Protein AF-W2SJL7-F1 (afdb_monomer)

InterPro domains:
  IPR032193 CCR4-NOT transcription complex subunit 1, TTP binding domain [PF16417] (49-205)
  IPR038535 CCR4-NOT subunit 1, TTP binding domain superfamily [G3DSA:1.25.40.840] (45-212)
  IPR040398 CCR4-NOT transcription complex subunit 1 [PTHR13162] (48-231)

Structure (mmCIF, N/CA/C/O backbone):
data_AF-W2SJL7-F1
#
_entry.id   AF-W2SJL7-F1
#
loop_
_atom_site.group_PDB
_atom_site.id
_atom_site.type_symbol
_atom_site.label_atom_id
_atom_site.label_alt_id
_atom_site.label_comp_id
_atom_site.label_asym_id
_atom_site.label_entity_id
_atom_site.label_seq_id
_atom_site.pdbx_PDB_ins_code
_atom_site.Cartn_x
_atom_site.Cartn_y
_atom_site.Cartn_z
_atom_site.occupancy
_atom_site.B_iso_or_equiv
_atom_site.auth_seq_id
_atom_site.auth_comp_id
_atom_site.auth_asym_id
_atom_site.auth_atom_id
_atom_site.pdbx_PDB_model_num
ATOM 1 N N . MET A 1 1 ? -66.173 42.129 17.044 1.00 40.41 1 MET A N 1
ATOM 2 C CA . MET A 1 1 ? -65.670 40.739 17.131 1.00 40.41 1 MET A CA 1
ATOM 3 C C . MET A 1 1 ? -65.323 40.330 15.704 1.00 40.41 1 MET A C 1
ATOM 5 O O . MET A 1 1 ? -66.241 40.355 14.906 1.00 40.41 1 MET A O 1
ATOM 9 N N . GLY A 1 2 ? -64.110 40.070 15.224 1.00 40.59 2 GLY A N 1
ATOM 10 C CA . GLY A 1 2 ? -62.743 39.921 15.732 1.00 40.59 2 GLY A CA 1
ATOM 11 C C . GLY A 1 2 ? -61.822 39.764 14.491 1.00 40.59 2 GLY A C 1
ATOM 12 O O . GLY A 1 2 ? -62.332 39.601 13.386 1.00 40.59 2 GLY A O 1
ATOM 13 N N . GLY A 1 3 ? -60.501 39.900 14.652 1.00 41.91 3 GLY A N 1
ATOM 14 C CA . GLY A 1 3 ? -59.495 39.924 13.568 1.00 41.91 3 GLY A CA 1
ATOM 15 C C . GLY A 1 3 ? -59.179 38.585 12.836 1.00 41.91 3 GLY A C 1
ATOM 16 O O . GLY A 1 3 ? -59.898 37.612 13.041 1.00 41.91 3 GLY A O 1
ATOM 17 N N . PRO A 1 4 ? -58.112 38.561 11.988 1.00 65.94 4 PRO A N 1
ATOM 18 C CA . PRO A 1 4 ? -57.860 37.685 10.802 1.00 65.94 4 PRO A CA 1
ATOM 19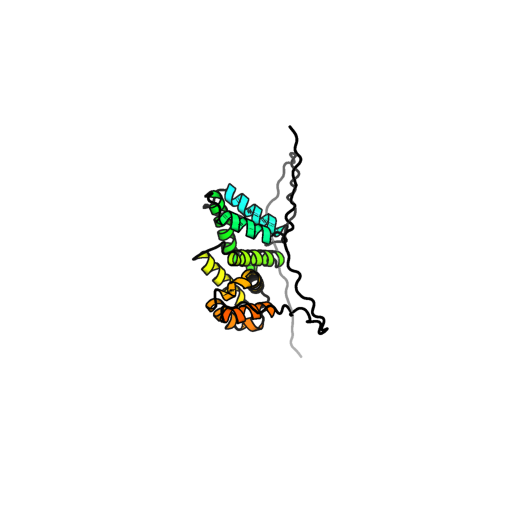 C C . PRO A 1 4 ? -57.009 36.417 11.123 1.00 65.94 4 PRO A C 1
ATOM 21 O O . PRO A 1 4 ? -56.649 36.312 12.299 1.00 65.94 4 PRO A O 1
ATOM 24 N N . PRO A 1 5 ? -56.660 35.445 10.206 1.00 53.91 5 PRO A N 1
ATOM 25 C CA . PRO A 1 5 ? -55.475 35.519 9.277 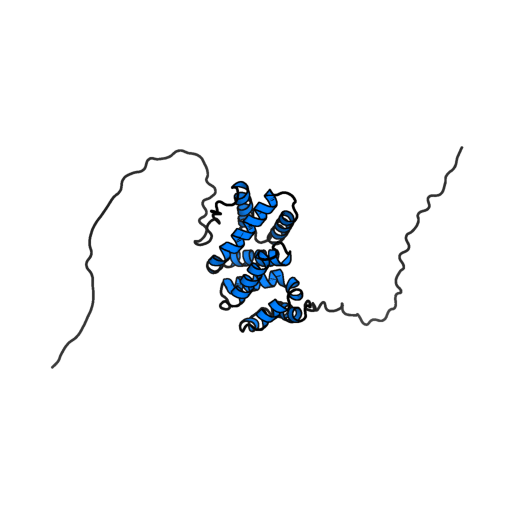1.00 53.91 5 PRO A CA 1
ATOM 26 C C . PRO A 1 5 ? -55.362 34.497 8.066 1.00 53.91 5 PRO A C 1
ATOM 28 O O . PRO A 1 5 ? -56.192 33.610 7.909 1.00 53.91 5 PRO A O 1
ATOM 31 N N . GLY A 1 6 ? -54.252 34.570 7.279 1.00 41.88 6 GLY A N 1
ATOM 32 C CA . GLY A 1 6 ? -53.586 33.479 6.481 1.00 41.88 6 GLY A CA 1
ATOM 33 C C . GLY A 1 6 ? -53.980 33.309 4.984 1.00 41.88 6 GLY A C 1
ATOM 34 O O . GLY A 1 6 ? -55.125 33.568 4.662 1.00 41.88 6 GLY A O 1
ATOM 35 N N . GLN A 1 7 ? -53.184 32.860 3.981 1.00 42.31 7 GLN A N 1
ATOM 36 C CA . GLN A 1 7 ? -51.825 32.282 3.859 1.00 42.31 7 GLN A CA 1
ATOM 37 C C . GLN A 1 7 ? -51.417 32.042 2.348 1.00 42.31 7 GLN A C 1
ATOM 39 O O . GLN A 1 7 ? -52.268 31.673 1.555 1.00 42.31 7 GLN A O 1
ATOM 44 N N . GLN A 1 8 ? -50.112 32.196 2.010 1.00 38.94 8 GLN A N 1
ATOM 45 C CA . GLN A 1 8 ? -49.205 31.540 0.996 1.00 38.94 8 GLN A CA 1
ATOM 46 C C . GLN A 1 8 ? -49.280 31.582 -0.576 1.00 38.94 8 GLN A C 1
ATOM 48 O O . GLN A 1 8 ? -50.252 31.182 -1.196 1.00 38.94 8 GLN A O 1
ATOM 53 N N . ARG A 1 9 ? -48.078 31.890 -1.142 1.00 36.59 9 ARG A N 1
ATOM 54 C CA . ARG A 1 9 ? -47.252 31.395 -2.304 1.00 36.59 9 ARG A CA 1
ATOM 55 C C . ARG A 1 9 ? -47.821 31.082 -3.714 1.00 36.59 9 ARG A C 1
ATOM 57 O O . ARG A 1 9 ? -48.658 30.209 -3.876 1.00 36.59 9 ARG A O 1
ATOM 64 N N . GLY A 1 10 ? -47.099 31.577 -4.739 1.00 32.88 10 GLY A N 1
ATOM 65 C CA . GLY A 1 10 ? -46.950 30.988 -6.092 1.00 32.88 10 GLY A CA 1
ATOM 66 C C . GLY A 1 10 ? -46.184 31.909 -7.081 1.00 32.88 10 GLY A C 1
ATOM 67 O O . GLY A 1 10 ? -46.367 33.119 -6.975 1.00 32.88 10 GLY A O 1
ATOM 68 N N . PRO A 1 11 ? -45.307 31.407 -7.986 1.00 38.25 11 PRO A N 1
ATOM 69 C CA . PRO A 1 11 ? -44.388 32.222 -8.806 1.00 38.25 11 PRO A CA 1
ATOM 70 C C . PRO A 1 11 ? -44.919 32.519 -10.229 1.00 38.25 11 PRO A C 1
ATOM 72 O O . PRO A 1 11 ? -45.825 31.823 -10.686 1.00 38.25 11 PRO A O 1
ATOM 75 N N . PRO A 1 12 ? -44.298 33.449 -10.986 1.00 34.31 12 PRO A N 1
ATOM 76 C CA . PRO A 1 12 ? -44.414 33.495 -12.443 1.00 34.31 12 PRO A CA 1
ATOM 77 C C . PRO A 1 12 ? -43.095 33.120 -13.165 1.00 34.31 12 PRO A C 1
ATOM 79 O O . PRO A 1 12 ? -42.024 33.637 -12.860 1.00 34.31 12 PRO A O 1
ATOM 82 N N . THR A 1 13 ? -43.193 32.229 -14.157 1.00 37.47 13 THR A N 1
ATOM 83 C CA . THR A 1 13 ? -42.351 32.147 -15.385 1.00 37.47 13 THR A CA 1
ATOM 84 C C . THR A 1 13 ? -42.534 33.420 -16.248 1.00 37.47 13 THR A C 1
ATOM 86 O O . THR A 1 13 ? -43.532 34.095 -15.977 1.00 37.47 13 THR A O 1
ATOM 89 N N . PRO A 1 14 ? -41.742 33.775 -17.309 1.00 43.06 14 PRO A N 1
ATOM 90 C CA . PRO A 1 14 ? -41.121 32.886 -18.327 1.00 43.06 14 PRO A CA 1
ATOM 91 C C . PRO A 1 14 ? -39.819 33.393 -19.044 1.00 43.06 14 PRO A C 1
ATOM 93 O O . PRO A 1 14 ? -39.345 34.496 -18.794 1.00 43.06 14 PRO A O 1
ATOM 96 N N . SER A 1 15 ? -39.323 32.599 -20.018 1.00 30.66 15 SER A N 1
ATOM 97 C CA . SER A 1 15 ? -38.889 33.013 -21.388 1.00 30.66 15 SER A CA 1
ATOM 98 C C . SER A 1 15 ? -37.443 32.719 -21.850 1.00 30.66 15 SER A C 1
ATOM 100 O O . SER A 1 15 ? -36.498 33.271 -21.304 1.00 30.66 15 SER A O 1
ATOM 102 N N . GLN A 1 16 ? -37.377 32.005 -22.997 1.00 36.16 16 GLN A N 1
ATOM 103 C CA . GLN A 1 16 ? -36.454 32.146 -24.157 1.00 36.16 16 GLN A CA 1
ATOM 104 C C . GLN A 1 16 ? -34.979 31.693 -24.004 1.00 36.16 16 GLN A C 1
ATOM 106 O O . GLN A 1 16 ? -34.365 31.953 -22.985 1.00 36.16 16 GLN A O 1
ATOM 111 N N . GLN A 1 17 ? -34.279 31.077 -24.973 1.00 31.92 17 GLN A N 1
ATOM 112 C CA . GLN A 1 17 ? -34.524 30.540 -26.331 1.00 31.92 17 GLN A CA 1
ATOM 113 C C . GLN A 1 17 ? -33.187 29.913 -26.833 1.00 31.92 17 GLN A C 1
ATOM 115 O O . GLN A 1 17 ? -32.145 30.227 -26.260 1.00 31.92 17 GLN A O 1
ATOM 120 N N . MET A 1 18 ? -33.237 29.164 -27.953 1.00 28.73 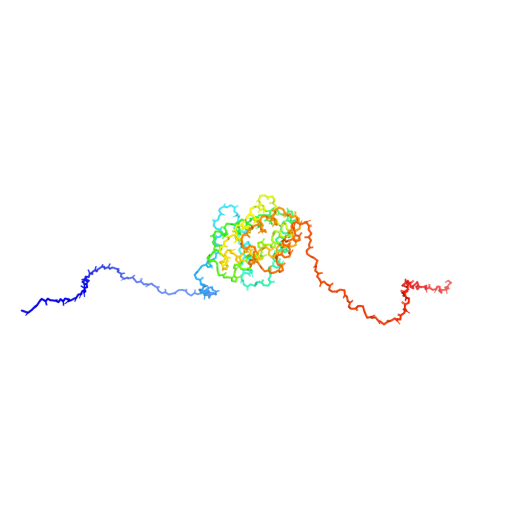18 MET A N 1
ATOM 121 C CA . MET A 1 18 ? -32.162 28.796 -28.921 1.00 28.73 18 MET A CA 1
ATOM 122 C C . MET A 1 18 ? -31.615 27.361 -28.781 1.00 28.73 18 MET A C 1
ATOM 124 O O . MET A 1 18 ? -31.264 26.951 -27.686 1.00 28.73 18 MET A O 1
ATOM 128 N N . ASP A 1 19 ? -31.436 26.536 -29.817 1.00 28.66 19 ASP A N 1
ATOM 129 C CA . ASP A 1 19 ? -31.790 26.524 -31.250 1.00 28.66 19 ASP A CA 1
ATOM 130 C C . ASP A 1 19 ? -31.443 25.096 -31.766 1.00 28.66 19 ASP A C 1
ATOM 132 O O . ASP A 1 19 ? -30.652 24.398 -31.126 1.00 28.66 19 ASP A O 1
ATOM 136 N N . PHE A 1 20 ? -32.030 24.617 -32.866 1.00 33.03 20 PHE A N 1
ATOM 137 C CA . PHE A 1 20 ? -31.928 23.221 -33.334 1.00 33.03 20 PHE A CA 1
ATOM 138 C C . PHE A 1 20 ? -31.682 23.198 -34.845 1.00 33.03 20 PHE A C 1
ATOM 140 O O . PHE A 1 20 ? -32.565 23.637 -35.575 1.00 33.03 20 PHE A O 1
ATOM 147 N N . GLN A 1 21 ? -30.563 22.632 -35.334 1.00 31.28 21 GLN A N 1
ATOM 148 C CA . GLN A 1 21 ? -30.429 22.162 -36.732 1.00 31.28 21 GLN A CA 1
ATOM 149 C C . GLN A 1 21 ? -29.158 21.287 -36.978 1.00 31.28 21 GLN A C 1
ATOM 151 O O . GLN A 1 21 ? -28.298 21.242 -36.104 1.00 31.28 21 GLN A O 1
ATOM 156 N N . PRO A 1 22 ? -29.028 20.525 -38.097 1.00 32.62 22 PRO A N 1
ATOM 157 C CA . PRO A 1 22 ? -29.345 19.088 -38.197 1.00 32.62 22 PRO A CA 1
ATOM 158 C C . PRO A 1 22 ? -28.151 18.158 -38.572 1.00 32.62 22 PRO A C 1
ATOM 160 O O . PRO A 1 22 ? -27.114 18.603 -39.054 1.00 32.62 22 PRO A O 1
ATOM 163 N N . GLN A 1 23 ? -28.326 16.838 -38.383 1.00 34.41 23 GLN A N 1
ATOM 164 C CA . GLN A 1 23 ? -27.359 15.753 -38.678 1.00 34.41 23 GLN A CA 1
ATOM 165 C C . GLN A 1 23 ? -27.164 15.426 -40.181 1.00 34.41 23 GLN A C 1
ATOM 167 O O . GLN A 1 23 ? -28.117 15.545 -40.952 1.00 34.41 23 GLN A O 1
ATOM 172 N N . PRO A 1 24 ? -26.016 14.822 -40.565 1.00 31.73 24 PRO A N 1
ATOM 173 C CA . PRO A 1 24 ? -25.904 13.863 -41.678 1.00 31.73 24 PRO A CA 1
ATOM 174 C C . PRO A 1 24 ? -25.757 12.383 -41.199 1.00 31.73 24 PRO A C 1
ATOM 176 O O . PRO A 1 24 ? -25.219 12.168 -40.111 1.00 31.73 24 PRO A O 1
ATOM 179 N N . PRO A 1 25 ? -26.197 11.352 -41.971 1.00 32.72 25 PRO A N 1
ATOM 180 C CA . PRO A 1 25 ? -26.122 9.930 -41.586 1.00 32.72 25 PRO A CA 1
ATOM 181 C C . PRO A 1 25 ? -24.989 9.170 -42.350 1.00 32.72 25 PRO A C 1
ATOM 183 O O . PRO A 1 25 ? -24.132 9.816 -42.948 1.00 32.72 25 PRO A O 1
ATOM 186 N N . PRO A 1 26 ? -24.914 7.820 -42.313 1.00 44.88 26 PRO A N 1
ATOM 187 C CA . PRO A 1 26 ? -23.905 7.025 -41.607 1.00 44.88 26 PRO A CA 1
ATOM 188 C C . PRO A 1 26 ? -22.815 6.430 -42.528 1.00 44.88 26 PRO A C 1
ATOM 190 O O . PRO A 1 26 ? -23.080 6.101 -43.683 1.00 44.88 26 PRO A O 1
ATOM 193 N N . THR A 1 27 ? -21.620 6.156 -41.994 1.00 30.52 27 THR A N 1
ATOM 194 C CA . THR A 1 27 ? -20.651 5.275 -42.671 1.00 30.52 27 THR A CA 1
ATOM 195 C C . THR A 1 27 ? -20.249 4.138 -41.746 1.00 30.52 27 THR A C 1
ATOM 197 O O . THR A 1 27 ? -19.807 4.347 -40.619 1.00 30.52 27 THR A O 1
ATOM 200 N N . SER A 1 28 ? -20.487 2.931 -42.247 1.00 39.25 28 SER A N 1
ATOM 201 C CA . SER A 1 28 ? -20.317 1.643 -41.596 1.00 39.25 28 SER A CA 1
ATOM 202 C C . SER A 1 28 ? -18.899 1.356 -41.105 1.00 39.25 28 SER A C 1
ATOM 204 O O . SER A 1 28 ? -17.914 1.829 -41.668 1.00 39.25 28 SER A O 1
ATOM 206 N N . SER A 1 29 ? -18.864 0.415 -40.156 1.00 38.09 29 SER A N 1
ATOM 207 C CA . SER A 1 29 ? -17.729 -0.425 -39.763 1.00 38.09 29 SER A CA 1
ATOM 208 C C . SER A 1 29 ? -16.814 0.181 -38.703 1.00 38.09 29 SER A C 1
ATOM 210 O O . SER A 1 29 ? -15.766 0.717 -39.023 1.00 38.09 29 SER A O 1
ATOM 212 N N . GLN A 1 30 ? -17.159 0.006 -37.429 1.00 35.66 30 GLN A N 1
ATOM 213 C CA . GLN A 1 30 ? -16.556 -1.029 -36.582 1.00 35.66 30 GLN A CA 1
ATOM 214 C C . GLN A 1 30 ? -17.496 -1.290 -35.399 1.00 35.66 30 GLN A C 1
ATOM 216 O O . GLN A 1 30 ? -18.080 -0.373 -34.831 1.00 35.66 30 GLN A O 1
ATOM 221 N N . VAL A 1 31 ? -17.696 -2.562 -35.067 1.00 33.69 31 VAL A N 1
ATOM 222 C CA . VAL A 1 31 ? -18.386 -2.975 -33.844 1.00 33.69 31 VAL A CA 1
ATOM 223 C C . VAL A 1 31 ? -17.517 -2.572 -32.653 1.00 33.69 31 VAL A C 1
ATOM 225 O O . VAL A 1 31 ? -16.563 -3.258 -32.301 1.00 33.69 31 VAL A O 1
ATOM 228 N N . ASP A 1 32 ? -17.815 -1.413 -32.074 1.00 30.98 32 ASP A N 1
ATOM 229 C CA . ASP A 1 32 ? -17.135 -0.895 -30.892 1.00 30.98 32 ASP A CA 1
ATOM 230 C C . ASP A 1 32 ? -17.608 -1.681 -29.659 1.00 30.98 32 ASP A C 1
ATOM 232 O O . ASP A 1 32 ? -18.624 -1.378 -29.027 1.00 30.98 32 ASP A O 1
ATOM 236 N N . LEU A 1 33 ? -16.884 -2.753 -29.328 1.00 37.53 33 LEU A N 1
ATOM 237 C CA . LEU A 1 33 ? -17.082 -3.545 -28.111 1.00 37.53 33 LEU A CA 1
ATOM 238 C C . LEU A 1 33 ? -16.502 -2.806 -26.885 1.00 37.53 33 LEU A C 1
ATOM 240 O O . LEU A 1 33 ? -15.733 -3.372 -26.114 1.00 37.53 33 LEU A O 1
ATOM 244 N N . ARG A 1 34 ? -16.824 -1.517 -26.721 1.00 35.44 34 ARG A N 1
ATOM 245 C CA . ARG A 1 34 ? -16.434 -0.697 -25.554 1.00 35.44 34 ARG A CA 1
ATOM 246 C C . ARG A 1 34 ? -17.599 0.067 -24.926 1.00 35.44 34 ARG A C 1
ATOM 248 O O . ARG A 1 34 ? -17.390 0.960 -24.114 1.00 35.44 34 ARG A O 1
ATOM 255 N N . SER A 1 35 ? -18.835 -0.296 -25.258 1.00 34.16 35 SER A N 1
ATOM 256 C CA . SER A 1 35 ? -20.026 0.338 -24.686 1.00 34.16 35 SER A CA 1
ATOM 257 C C . SER A 1 35 ? -20.583 -0.469 -23.513 1.00 34.16 35 SER A C 1
ATOM 259 O O . SER A 1 35 ? -21.623 -1.111 -23.622 1.00 34.16 35 SER A O 1
ATOM 261 N N . ALA A 1 36 ? -19.893 -0.415 -22.376 1.00 32.47 36 ALA A N 1
ATOM 262 C CA . ALA A 1 36 ? -20.519 -0.625 -21.075 1.00 32.47 36 ALA A CA 1
ATOM 263 C C . ALA A 1 36 ? -20.216 0.612 -20.209 1.00 32.47 36 ALA A C 1
ATOM 265 O O . ALA A 1 36 ? -19.048 0.848 -19.896 1.00 32.47 36 ALA A O 1
ATOM 266 N N . PRO A 1 37 ? -21.218 1.436 -19.851 1.00 31.31 37 PRO A N 1
ATOM 267 C CA . PRO A 1 37 ? -21.007 2.552 -18.941 1.00 31.31 37 PRO A CA 1
ATOM 268 C C . PRO A 1 37 ? -20.786 1.992 -17.531 1.00 31.31 37 PRO A C 1
ATOM 270 O O . PRO A 1 37 ? -21.704 1.452 -16.915 1.00 31.31 37 PRO A O 1
ATOM 273 N N . MET A 1 38 ? -19.552 2.086 -17.038 1.00 38.31 38 MET A N 1
ATOM 274 C CA . MET A 1 38 ? -19.219 1.783 -15.645 1.00 38.31 38 MET A CA 1
ATOM 275 C C . MET A 1 38 ? -19.658 2.945 -14.736 1.00 38.31 38 MET A C 1
ATOM 277 O O . MET A 1 38 ? -19.707 4.090 -15.198 1.00 38.31 38 MET A O 1
ATOM 281 N N . PRO A 1 39 ? -20.009 2.685 -13.462 1.00 35.53 39 PRO A N 1
ATOM 282 C CA . PRO A 1 39 ? -20.567 3.699 -12.580 1.00 35.53 39 PRO A CA 1
ATOM 283 C C . PRO A 1 39 ? -19.569 4.828 -12.303 1.00 35.53 39 PRO A C 1
ATOM 285 O O . PRO A 1 39 ? -18.362 4.624 -12.189 1.00 35.53 39 PRO A O 1
ATOM 288 N N . LEU A 1 40 ? -20.136 6.024 -12.195 1.00 38.47 40 LEU A N 1
ATOM 289 C CA . LEU A 1 40 ? -19.514 7.325 -11.978 1.00 38.47 40 LEU A CA 1
ATOM 290 C C . LEU A 1 40 ? -18.473 7.286 -10.832 1.00 38.47 40 LEU A C 1
ATOM 292 O O . LEU A 1 40 ? -18.851 7.219 -9.667 1.00 38.47 40 LEU A O 1
ATOM 296 N N . GLY A 1 41 ? -17.176 7.301 -11.167 1.00 40.88 41 GLY A N 1
ATOM 297 C CA . GLY A 1 41 ? -16.068 7.380 -10.195 1.00 40.88 41 GLY A CA 1
ATOM 298 C C . GLY A 1 41 ? -14.813 6.573 -10.554 1.00 40.88 41 GLY A C 1
ATOM 299 O O . GLY A 1 41 ? -13.724 6.925 -10.122 1.00 40.88 41 GLY A O 1
ATOM 300 N N . ALA A 1 42 ? -14.932 5.544 -11.399 1.00 45.38 42 ALA A N 1
ATOM 301 C CA . ALA A 1 42 ? -13.806 4.733 -11.882 1.00 45.38 42 ALA A CA 1
ATOM 302 C C . ALA A 1 42 ? -13.536 5.006 -13.371 1.00 45.38 42 ALA A C 1
ATOM 304 O O . ALA A 1 42 ? -13.676 4.127 -14.223 1.00 45.38 42 ALA A O 1
ATOM 305 N N . GLY A 1 43 ? -13.223 6.263 -13.703 1.00 38.91 43 GLY A N 1
ATOM 306 C CA . GLY A 1 43 ? -12.719 6.584 -15.039 1.00 38.91 43 GLY A CA 1
ATOM 307 C C . GLY A 1 43 ? -11.427 5.804 -15.325 1.00 38.91 43 GLY A C 1
ATOM 308 O O . GLY A 1 43 ? -10.750 5.399 -14.376 1.00 38.91 43 GLY A O 1
ATOM 309 N N . PRO A 1 44 ? -11.059 5.576 -16.602 1.00 42.50 44 PRO A N 1
ATOM 310 C CA . PRO A 1 44 ? -9.726 5.075 -16.913 1.00 42.50 44 PRO A CA 1
ATOM 311 C C . PRO A 1 44 ? -8.731 5.989 -16.202 1.00 42.50 44 PRO A C 1
ATOM 313 O O . PRO A 1 44 ? -8.874 7.210 -16.292 1.00 42.50 44 PRO A O 1
ATOM 316 N N . VAL A 1 45 ? -7.781 5.410 -15.464 1.00 45.03 45 VAL A N 1
ATOM 317 C CA . VAL A 1 45 ? -6.653 6.154 -14.901 1.00 45.03 45 VAL A CA 1
ATOM 318 C C . VAL A 1 45 ? -5.951 6.783 -16.099 1.00 45.03 45 VAL A C 1
ATOM 320 O O . VAL A 1 45 ? -5.171 6.141 -16.798 1.00 45.03 45 VAL A O 1
ATOM 323 N N . VAL A 1 46 ? -6.324 8.015 -16.436 1.00 44.91 46 VAL A N 1
ATOM 324 C CA . VAL A 1 46 ? -5.671 8.773 -17.489 1.00 44.91 46 VAL A CA 1
ATOM 325 C C . VAL A 1 46 ? -4.317 9.122 -16.909 1.00 44.91 46 VAL A C 1
ATOM 327 O O . VAL A 1 46 ? -4.197 10.001 -16.060 1.00 44.91 46 VAL A O 1
ATOM 330 N N . ILE A 1 47 ? -3.303 8.351 -17.299 1.00 51.84 47 ILE A N 1
ATOM 331 C CA . ILE A 1 47 ? -1.907 8.605 -16.950 1.00 51.84 47 ILE A CA 1
ATOM 332 C C . ILE A 1 47 ? -1.457 9.848 -17.732 1.00 51.84 47 ILE A C 1
ATOM 334 O O . ILE A 1 47 ? -0.628 9.771 -18.627 1.00 51.84 47 ILE A O 1
ATOM 338 N N . ASP A 1 48 ? -2.047 11.006 -17.456 1.00 47.12 48 ASP A N 1
ATOM 339 C CA . ASP A 1 48 ? -1.669 12.259 -18.100 1.00 47.12 48 ASP A CA 1
ATOM 340 C C . ASP A 1 48 ? -0.552 12.903 -17.276 1.00 47.12 48 ASP A C 1
ATOM 342 O O . ASP A 1 48 ? -0.756 13.810 -16.474 1.00 47.12 48 ASP A O 1
ATOM 346 N N . ASP A 1 49 ? 0.653 12.350 -17.414 1.00 50.50 49 ASP A N 1
ATOM 347 C CA . ASP A 1 49 ? 1.862 12.943 -16.858 1.00 50.50 49 ASP A CA 1
ATOM 348 C C . ASP A 1 49 ? 2.987 12.806 -17.889 1.00 50.50 49 ASP A C 1
ATOM 350 O O . ASP A 1 49 ? 3.421 11.699 -18.226 1.00 50.50 49 ASP A O 1
ATOM 354 N N . MET A 1 50 ? 3.451 13.941 -18.426 1.00 52.38 50 MET A N 1
ATOM 355 C CA . MET A 1 50 ? 4.433 14.069 -19.521 1.00 52.38 50 MET A CA 1
ATOM 356 C C . MET A 1 50 ? 5.841 13.498 -19.219 1.00 52.38 50 MET A C 1
ATOM 358 O O . MET A 1 50 ? 6.813 13.834 -19.894 1.00 52.38 50 MET A O 1
ATOM 362 N N . ASN A 1 51 ? 5.982 12.626 -18.219 1.00 71.25 51 ASN A N 1
ATOM 363 C CA . ASN A 1 51 ? 7.257 12.125 -17.716 1.00 71.25 51 ASN A CA 1
ATOM 364 C C . ASN A 1 51 ? 7.555 10.651 -18.067 1.00 71.25 51 ASN A C 1
ATOM 366 O O . ASN A 1 51 ? 8.703 10.217 -17.952 1.00 71.25 51 ASN A O 1
ATOM 370 N N . PHE A 1 52 ? 6.571 9.869 -18.525 1.00 81.88 52 PHE A N 1
ATOM 371 C CA . PHE A 1 52 ? 6.790 8.484 -18.973 1.00 81.88 52 PHE A CA 1
ATOM 372 C C . PHE A 1 52 ? 6.438 8.310 -20.453 1.00 81.88 52 PHE A C 1
ATOM 374 O O . PHE A 1 52 ? 5.468 8.910 -20.912 1.00 81.88 52 PHE A O 1
ATOM 381 N N . PRO A 1 53 ? 7.195 7.504 -21.222 1.00 87.56 53 PRO A N 1
ATOM 382 C CA . PRO A 1 53 ? 6.867 7.252 -22.619 1.00 87.56 53 PRO A CA 1
ATOM 383 C C . PRO A 1 53 ? 5.559 6.454 -22.729 1.00 87.56 53 PRO A C 1
ATOM 385 O O . PRO A 1 53 ? 5.208 5.690 -21.829 1.00 87.56 53 PRO A O 1
ATOM 388 N N . LYS A 1 54 ? 4.830 6.647 -23.831 1.00 88.00 54 LYS A N 1
ATOM 389 C CA . LYS A 1 54 ? 3.471 6.114 -24.003 1.00 88.00 54 LYS A CA 1
ATOM 390 C C . LYS A 1 54 ? 3.394 4.593 -23.829 1.00 88.00 54 LYS A C 1
ATOM 392 O O . LYS A 1 54 ? 2.505 4.106 -23.149 1.00 88.00 54 L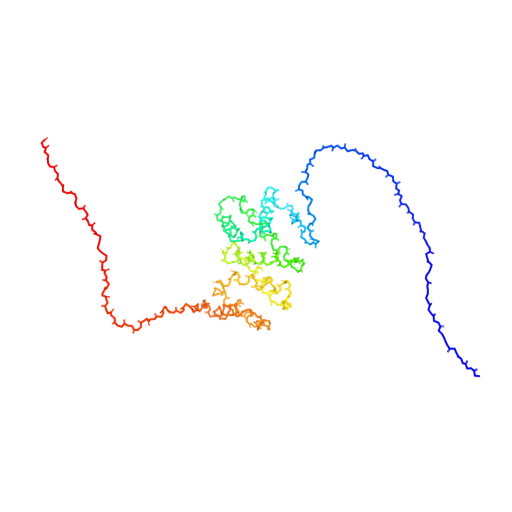YS A O 1
ATOM 397 N N . ASP A 1 55 ? 4.368 3.854 -24.351 1.00 90.00 55 ASP A N 1
ATOM 398 C CA . ASP A 1 55 ? 4.430 2.394 -24.226 1.00 90.00 55 ASP A CA 1
ATOM 399 C C . ASP A 1 55 ? 4.571 1.913 -22.770 1.00 90.00 55 ASP A C 1
ATOM 401 O O . ASP A 1 55 ? 4.117 0.824 -22.427 1.00 90.00 55 ASP A O 1
ATOM 405 N N . VAL A 1 56 ? 5.199 2.715 -21.906 1.00 91.25 56 VAL A N 1
ATOM 406 C CA . VAL A 1 56 ? 5.319 2.442 -20.467 1.00 91.25 56 VAL A CA 1
ATOM 407 C C . VAL A 1 56 ? 3.999 2.717 -19.750 1.00 91.25 56 VAL A C 1
ATOM 409 O O . VAL A 1 56 ? 3.607 1.942 -18.879 1.00 91.25 56 VAL A O 1
ATOM 412 N N . GLN A 1 57 ? 3.315 3.801 -20.121 1.00 88.38 57 GLN A N 1
ATOM 413 C CA . GLN A 1 57 ? 1.998 4.134 -19.579 1.00 88.38 57 GLN A CA 1
ATOM 414 C C . GLN A 1 57 ? 0.961 3.074 -19.971 1.00 88.38 57 GLN A C 1
ATOM 416 O O . GLN A 1 57 ? 0.237 2.578 -19.114 1.00 88.38 57 GLN A O 1
ATOM 421 N N . ASP A 1 58 ? 0.944 2.670 -21.242 1.00 89.19 58 ASP A N 1
ATOM 422 C CA . ASP A 1 58 ? 0.034 1.647 -21.762 1.00 89.19 58 ASP A CA 1
ATOM 423 C C . ASP A 1 58 ? 0.218 0.311 -21.016 1.00 89.19 58 ASP A C 1
ATOM 425 O O . ASP A 1 58 ? -0.758 -0.328 -20.621 1.00 89.19 58 ASP A O 1
ATOM 429 N N . GLU A 1 59 ? 1.463 -0.089 -20.733 1.00 90.69 59 GLU A N 1
ATOM 430 C CA . GLU A 1 59 ? 1.738 -1.297 -19.946 1.00 90.69 59 GLU A CA 1
ATOM 431 C C . GLU A 1 59 ? 1.313 -1.160 -18.474 1.00 90.69 59 GLU A C 1
ATOM 433 O O . GLU A 1 59 ? 0.742 -2.093 -17.906 1.00 90.69 59 GLU A O 1
ATOM 438 N N . ALA A 1 60 ? 1.546 -0.001 -17.850 1.00 89.12 60 ALA A N 1
ATOM 439 C CA . ALA A 1 60 ? 1.091 0.263 -16.485 1.00 89.12 60 ALA A CA 1
ATOM 440 C C . ALA A 1 60 ? -0.445 0.224 -16.380 1.00 89.12 60 ALA A C 1
ATOM 442 O O . ALA A 1 60 ? -0.981 -0.386 -15.452 1.00 89.12 60 ALA A O 1
ATOM 443 N N . ASN A 1 61 ? -1.149 0.807 -17.354 1.00 87.31 61 ASN A N 1
ATOM 444 C CA . ASN A 1 61 ? -2.609 0.758 -17.458 1.00 87.31 61 ASN A CA 1
ATOM 445 C C . ASN A 1 61 ? -3.126 -0.670 -17.592 1.00 87.31 61 ASN A C 1
ATOM 447 O O . ASN A 1 61 ? -4.054 -1.051 -16.881 1.00 87.31 61 ASN A O 1
ATOM 451 N N . MET A 1 62 ? -2.480 -1.486 -18.429 1.00 90.25 62 MET A N 1
ATOM 452 C CA . MET A 1 62 ? -2.840 -2.894 -18.589 1.00 90.25 62 MET A CA 1
ATOM 453 C C . MET A 1 62 ? -2.782 -3.649 -17.254 1.00 90.25 62 MET A C 1
ATOM 455 O O . MET A 1 62 ? -3.650 -4.477 -16.978 1.00 90.25 62 MET A O 1
ATOM 459 N N . TYR A 1 63 ? -1.801 -3.352 -16.393 1.00 88.56 63 TYR A N 1
ATOM 460 C CA . TYR A 1 63 ? -1.758 -3.943 -15.056 1.00 88.56 63 TYR A CA 1
ATOM 461 C C . TYR A 1 63 ? -2.970 -3.543 -14.213 1.00 88.56 63 TYR A C 1
ATOM 463 O O . TYR A 1 63 ? -3.609 -4.430 -13.652 1.00 88.56 63 TYR A O 1
ATOM 471 N N . PHE A 1 64 ? -3.328 -2.257 -14.153 1.00 85.44 64 PHE A N 1
ATOM 472 C CA . PHE A 1 64 ? -4.500 -1.800 -13.395 1.00 85.44 64 PHE A CA 1
ATOM 473 C C . PHE A 1 64 ? -5.809 -2.405 -13.917 1.00 85.44 64 PHE A C 1
ATOM 475 O O . PHE A 1 64 ? -6.582 -2.956 -13.131 1.00 85.44 64 PHE A O 1
ATOM 482 N N . GLU A 1 65 ? -6.025 -2.397 -15.234 1.00 87.00 65 GLU A N 1
ATOM 483 C CA . GLU A 1 65 ? -7.200 -3.012 -15.864 1.00 87.00 65 GLU A CA 1
ATOM 484 C C . GLU A 1 65 ? -7.312 -4.508 -15.540 1.00 87.00 65 GLU A C 1
ATOM 486 O O . GLU A 1 65 ? -8.387 -4.999 -15.184 1.00 87.00 65 GLU A O 1
ATOM 491 N N . GLN A 1 66 ? -6.197 -5.244 -15.614 1.00 84.56 66 GLN A N 1
ATOM 492 C CA . GLN A 1 66 ? -6.171 -6.678 -15.327 1.00 84.56 66 GLN A CA 1
ATOM 493 C C . GLN A 1 66 ? -6.617 -6.975 -13.888 1.00 84.56 66 GLN A C 1
ATOM 495 O O . GLN A 1 66 ? -7.374 -7.918 -13.657 1.00 84.56 66 GLN A O 1
ATOM 500 N N . ILE A 1 67 ? -6.184 -6.168 -12.920 1.00 84.44 67 ILE A N 1
ATOM 501 C CA . ILE A 1 67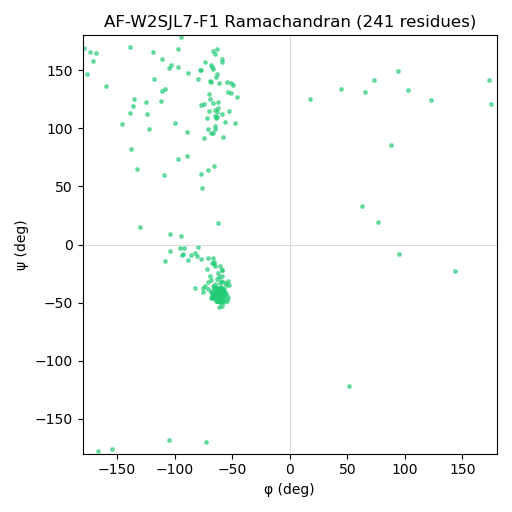 ? -6.470 -6.413 -11.503 1.00 84.44 67 ILE A CA 1
ATOM 502 C C . ILE A 1 67 ? -7.921 -6.068 -11.150 1.00 84.44 67 ILE A C 1
ATOM 504 O O . ILE A 1 67 ? -8.547 -6.797 -10.378 1.00 84.44 67 ILE A O 1
ATOM 508 N N . TYR A 1 68 ? -8.479 -5.002 -11.729 1.00 82.31 68 TYR A N 1
ATOM 509 C CA . TYR A 1 68 ? -9.882 -4.643 -11.499 1.00 82.31 68 TYR A CA 1
ATOM 510 C C . TYR A 1 68 ? -10.850 -5.627 -12.166 1.00 82.31 68 TYR A C 1
ATOM 512 O O . TYR A 1 68 ? -11.896 -5.949 -11.598 1.00 82.31 68 TYR A O 1
ATOM 520 N N . ASN A 1 69 ? -10.465 -6.199 -13.309 1.00 83.81 69 ASN A N 1
ATOM 521 C CA . ASN A 1 69 ? -11.233 -7.264 -13.950 1.00 83.81 69 ASN A CA 1
ATOM 522 C C . ASN A 1 69 ? -11.104 -8.609 -13.213 1.00 83.81 69 ASN A C 1
ATOM 524 O O . ASN A 1 69 ? -12.071 -9.372 -13.153 1.00 83.81 69 ASN A O 1
ATOM 528 N N . GLN A 1 70 ? -9.929 -8.917 -12.650 1.00 78.75 70 GLN A N 1
ATOM 529 C CA . GLN A 1 70 ? -9.622 -10.209 -12.029 1.00 78.75 70 GLN A CA 1
ATOM 530 C C . GLN A 1 70 ? -8.844 -10.040 -10.716 1.00 78.75 70 GLN A C 1
ATOM 532 O O . GLN A 1 70 ? -7.629 -10.230 -10.644 1.00 78.75 70 GLN A O 1
ATOM 537 N N . SER A 1 71 ? -9.566 -9.760 -9.629 1.00 66.44 71 SER A N 1
ATOM 538 C CA . SER A 1 71 ? -8.973 -9.527 -8.302 1.00 66.44 71 SER A CA 1
ATOM 539 C C . SER A 1 71 ? -8.181 -10.721 -7.742 1.00 66.44 71 SER A C 1
ATOM 541 O O . SER A 1 71 ? -7.346 -10.544 -6.862 1.00 66.44 71 SER A O 1
ATOM 543 N N . SER A 1 72 ? -8.373 -11.941 -8.256 1.00 66.81 72 SER A N 1
ATOM 544 C CA . SER A 1 72 ? -7.575 -13.120 -7.880 1.00 66.81 72 SER A CA 1
ATOM 545 C C . SER A 1 72 ? -6.100 -13.042 -8.306 1.00 66.81 72 SER A C 1
ATOM 547 O O . SER A 1 72 ? -5.300 -13.847 -7.840 1.00 66.81 72 SER A O 1
ATOM 549 N N . MET A 1 73 ? -5.717 -12.077 -9.150 1.00 82.50 73 MET A N 1
ATOM 550 C CA . MET A 1 73 ? -4.352 -11.921 -9.676 1.00 82.50 73 MET A CA 1
ATOM 551 C C . MET A 1 73 ? -3.467 -10.950 -8.881 1.00 82.50 73 MET A C 1
ATOM 553 O O . MET A 1 73 ? -2.346 -10.664 -9.303 1.00 82.50 73 MET A O 1
ATOM 557 N N . VAL A 1 74 ? -3.914 -10.441 -7.725 1.00 89.62 74 VAL A N 1
ATOM 558 C CA . VAL A 1 74 ? -3.102 -9.511 -6.911 1.00 89.62 74 VAL A CA 1
ATOM 559 C C . VAL A 1 74 ? -1.731 -10.111 -6.576 1.00 89.62 74 VAL A C 1
ATOM 561 O O . VAL A 1 74 ? -0.715 -9.430 -6.696 1.00 89.62 74 VAL A O 1
ATOM 564 N N . GLY A 1 75 ? -1.670 -11.397 -6.212 1.00 90.81 75 GLY A N 1
ATOM 565 C CA . GLY A 1 75 ? -0.403 -12.088 -5.946 1.00 90.81 75 GLY A CA 1
ATOM 566 C C . GLY A 1 75 ? 0.535 -12.111 -7.158 1.00 90.81 75 GLY A C 1
ATOM 567 O O . GLY A 1 75 ? 1.718 -11.789 -7.026 1.00 90.81 75 GLY A O 1
ATOM 568 N N . ASP A 1 76 ? -0.008 -12.408 -8.339 1.00 91.31 76 ASP A N 1
ATOM 569 C CA . ASP A 1 76 ? 0.746 -12.476 -9.595 1.00 91.31 76 ASP A CA 1
ATOM 570 C C . ASP A 1 76 ? 1.289 -11.107 -10.004 1.00 91.31 76 ASP A C 1
ATOM 572 O O . ASP A 1 76 ? 2.447 -10.991 -10.412 1.00 91.31 76 ASP A O 1
ATOM 576 N N . LEU A 1 77 ? 0.491 -10.047 -9.833 1.00 92.19 77 LEU A N 1
ATOM 577 C CA . LEU A 1 77 ? 0.954 -8.681 -10.044 1.00 92.19 77 LEU A CA 1
ATOM 578 C C . LEU A 1 77 ? 2.125 -8.359 -9.118 1.00 92.19 77 LEU A C 1
ATOM 580 O O . LEU A 1 77 ? 3.146 -7.859 -9.579 1.00 92.19 77 LEU A O 1
ATOM 584 N N . ILE A 1 78 ? 1.997 -8.636 -7.819 1.00 95.00 78 ILE A N 1
ATOM 585 C CA . ILE A 1 78 ? 3.066 -8.360 -6.856 1.00 95.00 78 ILE A CA 1
ATOM 586 C C . ILE A 1 78 ? 4.350 -9.100 -7.252 1.00 95.00 78 ILE A C 1
ATOM 588 O O . ILE A 1 78 ? 5.432 -8.510 -7.226 1.00 95.00 78 ILE A O 1
ATOM 592 N N . MET A 1 79 ? 4.246 -10.356 -7.691 1.00 94.50 79 MET A N 1
ATOM 593 C CA . MET A 1 79 ? 5.390 -11.099 -8.225 1.00 94.50 79 MET A CA 1
ATOM 594 C C . MET A 1 79 ? 5.972 -10.452 -9.485 1.00 94.50 79 MET A C 1
ATOM 596 O O . MET A 1 79 ? 7.193 -10.335 -9.602 1.00 94.50 79 MET A O 1
ATOM 600 N N . ARG A 1 80 ? 5.125 -9.979 -10.403 1.00 94.19 80 ARG A N 1
ATOM 601 C CA . ARG A 1 80 ? 5.556 -9.280 -11.617 1.00 94.19 80 ARG A CA 1
ATOM 602 C C . ARG A 1 80 ? 6.273 -7.968 -11.297 1.00 94.19 80 ARG A C 1
ATOM 604 O O . ARG A 1 80 ? 7.380 -7.764 -11.783 1.00 94.19 80 ARG A O 1
ATOM 611 N N . LEU A 1 81 ? 5.717 -7.125 -10.426 1.00 95.12 81 LEU A N 1
ATOM 612 C CA . LEU A 1 81 ? 6.343 -5.874 -9.976 1.00 95.12 81 LEU A CA 1
ATOM 613 C C . LEU A 1 81 ? 7.685 -6.127 -9.273 1.00 95.12 81 LEU A C 1
ATOM 615 O O . LEU A 1 81 ? 8.650 -5.388 -9.471 1.00 95.12 81 LEU A O 1
ATOM 619 N N . LYS A 1 82 ? 7.777 -7.208 -8.490 1.00 95.50 82 LYS A N 1
ATOM 620 C CA . LYS A 1 82 ? 9.039 -7.663 -7.895 1.00 95.50 82 LYS A CA 1
ATOM 621 C C . LYS A 1 82 ? 10.056 -8.074 -8.964 1.00 95.50 82 LYS A C 1
ATOM 623 O O . LYS A 1 82 ? 11.233 -7.757 -8.819 1.00 95.50 82 LYS A O 1
ATOM 628 N N . GLY A 1 83 ? 9.608 -8.726 -10.037 1.00 95.69 83 GLY A N 1
ATOM 629 C CA . GLY A 1 83 ? 10.422 -9.023 -11.217 1.00 95.69 83 GLY A CA 1
ATOM 630 C C . GLY A 1 83 ? 10.943 -7.759 -11.902 1.00 95.69 83 GLY A C 1
ATOM 631 O O . GLY A 1 83 ? 12.150 -7.643 -12.102 1.00 95.69 83 GLY A O 1
ATOM 632 N N . LEU A 1 84 ? 10.068 -6.778 -12.164 1.00 94.50 84 LEU A N 1
ATOM 633 C CA . LEU A 1 84 ? 10.451 -5.489 -12.760 1.00 94.50 84 LEU A CA 1
ATOM 634 C C . LEU A 1 84 ? 11.530 -4.787 -11.931 1.00 94.50 84 LEU A C 1
ATOM 636 O O . LEU A 1 84 ? 12.517 -4.318 -12.487 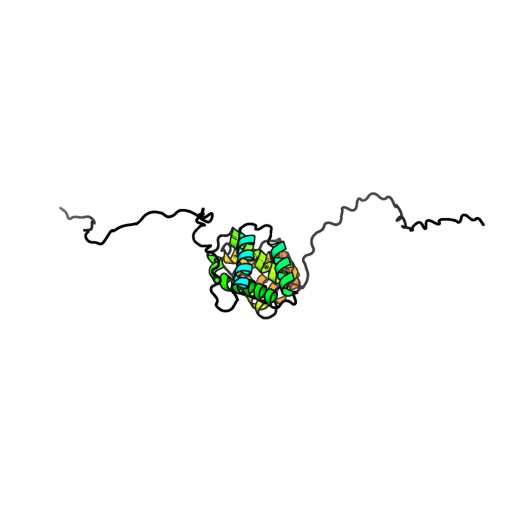1.00 94.50 84 LEU A O 1
ATOM 640 N N . LYS A 1 85 ? 11.398 -4.792 -10.597 1.00 94.00 85 LYS A N 1
ATOM 641 C CA . LYS A 1 85 ? 12.405 -4.220 -9.689 1.00 94.00 85 LYS A CA 1
ATOM 642 C C . LYS A 1 85 ? 13.787 -4.855 -9.861 1.00 94.00 85 LYS A C 1
ATOM 644 O O . LYS A 1 85 ? 14.789 -4.152 -9.758 1.00 94.00 85 LYS A O 1
ATOM 649 N N . MET A 1 86 ? 13.854 -6.169 -10.059 1.00 93.81 86 MET A N 1
ATOM 650 C CA . MET A 1 86 ? 15.120 -6.902 -10.181 1.00 93.81 86 MET A CA 1
ATOM 651 C C . MET A 1 86 ? 15.680 -6.894 -11.610 1.00 93.81 86 MET A C 1
ATOM 653 O O . MET A 1 86 ? 16.810 -7.331 -11.823 1.00 93.81 86 MET A O 1
ATOM 657 N N . SER A 1 87 ? 14.909 -6.408 -12.585 1.00 94.81 87 SER A N 1
ATOM 658 C CA . SER A 1 87 ? 15.323 -6.350 -13.983 1.00 94.81 87 SER A CA 1
ATOM 659 C C . SER A 1 87 ? 16.447 -5.337 -14.199 1.00 94.81 87 SER A C 1
ATOM 661 O O . SER A 1 87 ? 16.425 -4.228 -13.663 1.00 94.81 87 SER A O 1
ATOM 663 N N . GLN A 1 88 ? 17.418 -5.697 -15.038 1.00 92.69 88 GLN A N 1
ATOM 664 C CA . GLN A 1 88 ? 18.467 -4.779 -15.496 1.00 92.69 88 GLN A CA 1
ATOM 665 C C . GLN A 1 88 ? 18.006 -3.901 -16.670 1.00 92.69 88 GLN A C 1
ATOM 667 O O . GLN A 1 88 ? 18.726 -2.989 -17.075 1.00 92.69 88 GLN A O 1
ATOM 672 N N . ASN A 1 89 ? 16.814 -4.156 -17.220 1.00 93.38 89 ASN A N 1
ATOM 673 C CA . ASN A 1 89 ? 16.270 -3.361 -18.309 1.00 93.38 89 ASN A CA 1
ATOM 674 C C . ASN A 1 89 ? 15.781 -1.999 -17.775 1.00 93.38 89 ASN A C 1
ATOM 676 O O . ASN A 1 89 ? 14.875 -1.957 -16.937 1.00 93.38 89 ASN A O 1
ATOM 680 N N . PRO A 1 90 ? 16.310 -0.865 -18.275 1.00 89.50 90 PRO A N 1
ATOM 681 C CA . PRO A 1 90 ? 15.869 0.458 -17.840 1.00 89.50 90 PRO A CA 1
ATOM 682 C C . PRO A 1 90 ? 14.391 0.729 -18.145 1.00 89.50 90 PRO A C 1
ATOM 684 O O . PRO A 1 90 ? 13.777 1.558 -17.474 1.00 89.50 90 PRO A O 1
ATOM 687 N N . ARG A 1 91 ? 13.800 0.052 -19.137 1.00 92.81 91 ARG A N 1
ATOM 688 C CA . ARG A 1 91 ? 12.368 0.165 -19.434 1.00 92.81 91 ARG A CA 1
ATOM 689 C C . ARG A 1 91 ? 11.516 -0.414 -18.306 1.00 92.81 91 ARG A C 1
ATOM 691 O O . ARG A 1 91 ? 10.599 0.258 -17.850 1.00 92.81 91 ARG A O 1
ATOM 698 N N . ASP A 1 92 ? 11.856 -1.596 -17.804 1.00 92.62 92 ASP A N 1
ATOM 699 C CA . ASP A 1 92 ? 11.108 -2.274 -16.735 1.00 92.62 92 ASP A CA 1
ATOM 700 C C . ASP A 1 92 ? 11.094 -1.439 -15.448 1.00 92.62 92 ASP A C 1
ATOM 702 O O . ASP A 1 92 ? 10.067 -1.315 -14.779 1.00 92.62 92 ASP A O 1
ATOM 706 N N . GLN A 1 93 ? 12.215 -0.778 -15.148 1.00 91.06 93 GLN A N 1
ATOM 707 C CA . GLN A 1 93 ? 12.317 0.161 -14.029 1.00 91.06 93 GLN A CA 1
ATOM 708 C C . GLN A 1 93 ? 11.406 1.384 -14.215 1.00 91.06 93 GLN A C 1
ATOM 710 O O . GLN A 1 93 ? 10.806 1.856 -13.249 1.00 91.06 93 GLN A O 1
ATOM 715 N N . LYS A 1 94 ? 11.251 1.885 -15.451 1.00 92.00 94 LYS A N 1
ATOM 716 C CA . LYS A 1 94 ? 10.306 2.972 -15.764 1.00 92.00 94 LYS A CA 1
ATOM 717 C C . LYS A 1 94 ? 8.854 2.524 -15.614 1.00 92.00 94 LYS A C 1
ATOM 719 O O . LYS A 1 94 ? 8.064 3.286 -15.067 1.00 92.00 94 LYS A O 1
ATOM 724 N N . VAL A 1 95 ? 8.514 1.305 -16.039 1.00 93.69 95 VAL A N 1
ATOM 725 C CA . VAL A 1 95 ? 7.174 0.722 -15.836 1.00 93.69 95 VAL A CA 1
ATOM 726 C C . VAL A 1 95 ? 6.858 0.616 -14.352 1.00 93.69 95 VAL A C 1
ATOM 728 O O . VAL A 1 95 ? 5.826 1.119 -13.912 1.00 93.69 95 VAL A O 1
ATOM 731 N N . LEU A 1 96 ? 7.774 0.065 -13.552 1.00 93.69 96 LEU A N 1
ATOM 732 C CA . LEU A 1 96 ? 7.599 0.004 -12.104 1.00 93.69 96 LEU A CA 1
ATOM 733 C C . LEU A 1 96 ? 7.419 1.400 -11.486 1.00 93.69 96 LEU A C 1
ATOM 735 O O . LEU A 1 96 ? 6.526 1.596 -10.663 1.00 93.69 96 LEU A O 1
ATOM 739 N N . ALA A 1 97 ? 8.248 2.368 -11.884 1.00 91.62 97 ALA A N 1
ATOM 740 C CA . ALA A 1 97 ? 8.156 3.738 -11.389 1.00 91.62 97 ALA A CA 1
ATOM 741 C C . ALA A 1 97 ? 6.815 4.398 -11.745 1.00 91.62 97 ALA A C 1
ATOM 743 O O . ALA A 1 97 ? 6.234 5.069 -10.896 1.00 91.62 97 ALA A O 1
ATOM 744 N N . CYS A 1 98 ? 6.307 4.174 -12.960 1.00 91.94 98 CYS A N 1
ATOM 745 C CA . CYS A 1 98 ? 5.008 4.673 -13.402 1.00 91.94 98 CYS A CA 1
ATOM 746 C C . CYS A 1 98 ? 3.866 4.077 -12.565 1.00 91.94 98 CYS A C 1
ATOM 748 O O . CYS A 1 98 ? 3.067 4.825 -12.006 1.00 91.94 98 CYS A O 1
ATOM 750 N N . VAL A 1 99 ? 3.851 2.752 -12.371 1.00 92.06 99 VAL A N 1
ATOM 751 C CA . VAL A 1 99 ? 2.842 2.075 -11.535 1.00 92.06 99 VAL A CA 1
ATOM 752 C C . VAL A 1 99 ? 2.857 2.605 -10.097 1.00 92.06 99 VAL A C 1
ATOM 754 O O . VAL A 1 99 ? 1.804 2.917 -9.543 1.00 92.06 99 VAL A O 1
ATOM 757 N N . VAL A 1 100 ? 4.040 2.728 -9.483 1.00 92.25 100 VAL A N 1
ATOM 758 C CA . VAL A 1 100 ? 4.173 3.198 -8.093 1.00 92.25 100 VAL A CA 1
ATOM 759 C C . VAL A 1 100 ? 3.774 4.668 -7.950 1.00 92.25 100 VAL A C 1
ATOM 761 O O . VAL A 1 100 ? 3.081 5.002 -6.989 1.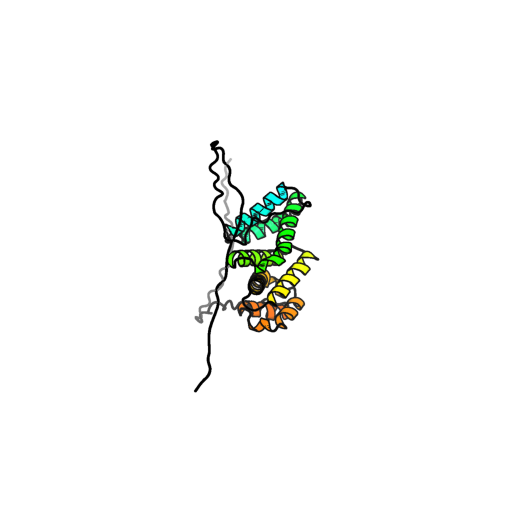00 92.25 100 VAL A O 1
ATOM 764 N N . LYS A 1 101 ? 4.190 5.538 -8.884 1.00 90.75 101 LYS A N 1
ATOM 765 C CA . LYS A 1 101 ? 3.822 6.963 -8.877 1.00 90.75 101 LYS A CA 1
ATOM 766 C C . LYS A 1 101 ? 2.305 7.116 -8.929 1.00 90.75 101 LYS A C 1
ATOM 768 O O . LYS A 1 101 ? 1.745 7.737 -8.029 1.00 90.75 101 LYS A O 1
ATOM 773 N N . ASN A 1 102 ? 1.659 6.472 -9.902 1.00 89.19 102 ASN A N 1
ATOM 774 C CA . ASN A 1 102 ? 0.208 6.539 -10.068 1.00 89.19 102 ASN A CA 1
ATOM 775 C C . ASN A 1 102 ? -0.505 6.044 -8.805 1.00 89.19 102 ASN A C 1
ATOM 777 O O . ASN A 1 102 ? -1.337 6.747 -8.249 1.00 89.19 102 ASN A O 1
ATOM 781 N N . LEU A 1 103 ? -0.107 4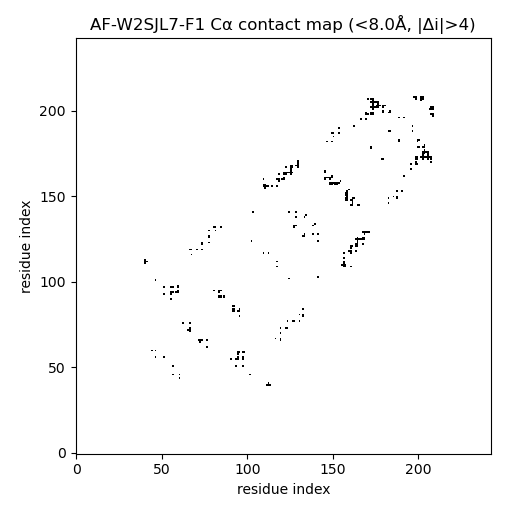.886 -8.266 1.00 91.38 103 LEU A N 1
ATOM 782 C CA . LEU A 1 103 ? -0.718 4.334 -7.053 1.00 91.38 103 LEU A CA 1
ATOM 783 C C . LEU A 1 103 ? -0.639 5.287 -5.843 1.00 91.38 103 LEU A C 1
ATOM 785 O O . LEU A 1 103 ? -1.518 5.269 -4.983 1.00 91.38 103 LEU A O 1
ATOM 789 N N . PHE A 1 104 ? 0.419 6.095 -5.736 1.00 90.88 104 PHE A N 1
ATOM 790 C CA . PHE A 1 104 ? 0.576 7.053 -4.639 1.00 90.88 104 PHE A CA 1
ATOM 791 C C . PHE A 1 104 ? -0.197 8.349 -4.877 1.00 90.88 104 PHE A C 1
ATOM 793 O O . PHE A 1 104 ? -0.744 8.903 -3.924 1.00 90.88 104 PHE A O 1
ATOM 800 N N . GLU A 1 105 ? -0.245 8.828 -6.117 1.00 90.38 105 GLU A N 1
ATOM 801 C CA . GLU A 1 105 ? -1.009 10.019 -6.499 1.00 90.38 105 GLU A CA 1
ATOM 802 C C . GLU A 1 105 ? -2.515 9.791 -6.358 1.00 90.38 105 GLU A C 1
ATOM 804 O O . GLU A 1 105 ? -3.223 10.677 -5.875 1.00 90.38 105 GLU A O 1
ATOM 809 N N . GLU A 1 106 ? -2.978 8.576 -6.654 1.00 90.06 106 GLU A N 1
ATOM 810 C CA . GLU A 1 106 ? -4.381 8.177 -6.519 1.00 90.06 106 GLU A CA 1
ATOM 811 C C . GLU A 1 106 ? -4.866 8.126 -5.064 1.00 90.06 106 GLU A C 1
ATOM 813 O O . GLU A 1 106 ? -6.069 8.174 -4.819 1.00 90.06 106 GLU A O 1
ATOM 818 N N . TYR A 1 107 ? -3.966 8.111 -4.068 1.00 92.25 107 TYR A N 1
ATOM 819 C CA . TYR A 1 107 ? -4.350 8.057 -2.649 1.00 92.25 107 TYR A CA 1
ATOM 820 C C . TYR A 1 107 ? -5.359 9.149 -2.262 1.00 92.25 107 TYR A C 1
ATOM 822 O O . TYR A 1 107 ? -6.243 8.917 -1.437 1.00 92.25 107 TYR A O 1
ATOM 830 N N . ARG A 1 108 ? -5.250 10.343 -2.862 1.00 91.62 108 ARG A N 1
ATOM 831 C CA . ARG A 1 108 ? -6.172 11.461 -2.598 1.00 91.62 108 ARG A CA 1
ATOM 832 C C . ARG A 1 108 ? -7.610 11.185 -3.043 1.00 91.62 108 ARG A C 1
ATOM 834 O O . ARG A 1 108 ? -8.500 11.860 -2.556 1.00 91.62 108 ARG A O 1
ATOM 841 N N . PHE A 1 109 ? -7.822 10.212 -3.925 1.00 92.19 109 PHE A N 1
ATOM 842 C CA . PHE A 1 109 ? -9.129 9.828 -4.455 1.00 92.19 109 PHE A CA 1
ATOM 843 C C . PHE A 1 109 ? -9.669 8.538 -3.832 1.00 92.19 109 PHE A C 1
ATOM 845 O O . PHE A 1 109 ? -10.817 8.180 -4.065 1.00 92.19 109 PHE A O 1
ATOM 852 N N . PHE A 1 110 ? -8.899 7.843 -2.987 1.00 91.94 110 PHE A N 1
ATOM 853 C CA . PHE A 1 110 ? -9.314 6.564 -2.391 1.00 91.94 110 PHE A CA 1
ATOM 854 C C . PHE A 1 110 ? -10.610 6.643 -1.575 1.00 91.94 110 PHE A C 1
ATOM 856 O O . PHE A 1 110 ? -11.275 5.629 -1.387 1.00 91.94 110 PHE A O 1
ATOM 863 N N . HIS A 1 111 ? -11.001 7.826 -1.097 1.00 91.81 111 HIS A N 1
ATOM 864 C CA . HIS A 1 111 ? -12.286 8.010 -0.423 1.00 91.81 111 HIS A CA 1
ATOM 865 C C . HIS A 1 111 ? -13.500 7.948 -1.368 1.00 91.81 111 HIS A C 1
ATOM 867 O O . HIS A 1 111 ? -14.606 7.695 -0.902 1.00 91.81 111 HIS A O 1
ATOM 873 N N . GLU A 1 112 ? -13.300 8.175 -2.669 1.00 92.19 112 GLU A N 1
ATOM 874 C CA . GLU A 1 112 ? -14.322 8.084 -3.722 1.00 92.19 112 GLU A CA 1
ATOM 875 C C . GLU A 1 112 ? -14.375 6.696 -4.375 1.00 92.19 112 GLU A C 1
ATOM 877 O O . GLU A 1 112 ? -15.285 6.415 -5.154 1.00 92.19 112 GLU A O 1
ATOM 882 N N . TYR A 1 113 ? -13.421 5.812 -4.067 1.00 89.56 113 TYR A N 1
ATOM 883 C CA . TYR A 1 113 ? -13.365 4.496 -4.691 1.00 89.56 113 TYR A CA 1
ATOM 884 C C . TYR A 1 113 ? -14.525 3.618 -4.215 1.00 89.56 113 TYR A C 1
ATOM 886 O O . TYR A 1 113 ? -14.828 3.591 -3.016 1.00 89.56 113 TYR A O 1
ATOM 894 N N . PRO A 1 114 ? -15.125 2.816 -5.112 1.00 93.56 114 PRO A N 1
ATOM 895 C CA . PRO A 1 114 ? -16.003 1.756 -4.669 1.00 93.56 114 PRO A CA 1
ATOM 896 C C . PRO A 1 114 ? -15.214 0.729 -3.840 1.00 93.56 114 PRO A C 1
ATOM 898 O O . PRO A 1 114 ? -14.020 0.488 -4.042 1.00 93.56 114 PRO A O 1
ATOM 901 N N . GLU A 1 115 ? -15.887 0.141 -2.849 1.00 92.06 115 GLU A N 1
ATOM 902 C CA . GLU A 1 115 ? -15.222 -0.628 -1.792 1.00 92.06 115 GLU A CA 1
ATOM 903 C C . GLU A 1 115 ? -14.420 -1.821 -2.334 1.00 92.06 115 GLU A C 1
ATOM 905 O O . GLU A 1 115 ? -13.337 -2.126 -1.829 1.00 92.06 115 GLU A O 1
ATOM 910 N N . ARG A 1 116 ? -14.932 -2.502 -3.368 1.00 91.75 116 ARG A N 1
ATOM 911 C CA . ARG A 1 116 ? -14.279 -3.677 -3.960 1.00 91.75 116 ARG A CA 1
ATOM 912 C C . ARG A 1 116 ? -12.915 -3.302 -4.534 1.00 91.75 116 ARG A C 1
ATOM 914 O O . ARG A 1 116 ? -11.910 -3.917 -4.180 1.00 91.75 116 ARG A O 1
ATOM 921 N N . GLU A 1 117 ? -12.892 -2.293 -5.391 1.00 91.19 117 GLU A N 1
ATOM 922 C CA . GLU A 1 117 ? -11.709 -1.777 -6.067 1.00 91.19 117 GLU A CA 1
ATOM 923 C C . GLU A 1 117 ? -10.712 -1.245 -5.038 1.00 91.19 117 GLU A C 1
ATOM 925 O O . GLU A 1 117 ? -9.527 -1.572 -5.105 1.00 91.19 117 GLU A O 1
ATOM 930 N N . LEU A 1 118 ? -11.195 -0.520 -4.023 1.00 94.44 118 LEU A N 1
ATOM 931 C CA . LEU A 1 118 ? -10.353 0.001 -2.952 1.00 94.44 118 LEU A CA 1
ATOM 932 C C . LEU A 1 118 ? -9.670 -1.106 -2.145 1.00 94.44 118 LEU A C 1
ATOM 934 O O . LEU A 1 118 ? -8.480 -1.002 -1.845 1.00 94.44 118 LEU A O 1
ATOM 938 N N . ARG A 1 119 ? -10.395 -2.173 -1.790 1.00 95.00 119 ARG A N 1
ATOM 939 C CA . ARG A 1 119 ? -9.814 -3.320 -1.076 1.00 95.00 119 ARG A CA 1
ATOM 940 C C . ARG A 1 119 ? -8.718 -3.977 -1.906 1.00 95.00 119 ARG A C 1
ATOM 942 O O . ARG A 1 119 ? -7.642 -4.237 -1.377 1.00 95.00 119 ARG A O 1
ATOM 949 N N . THR A 1 120 ? -8.948 -4.179 -3.202 1.00 93.25 120 THR A N 1
ATOM 950 C CA . THR A 1 120 ? -7.928 -4.720 -4.109 1.00 93.25 120 THR A CA 1
ATOM 951 C C . THR A 1 120 ? -6.704 -3.800 -4.192 1.00 93.25 120 THR A C 1
ATOM 953 O O . THR A 1 120 ? -5.572 -4.260 -4.041 1.00 93.25 120 THR A O 1
ATOM 956 N N . THR A 1 121 ? -6.907 -2.489 -4.335 1.00 93.88 121 THR A N 1
ATOM 957 C CA . THR A 1 121 ? -5.824 -1.495 -4.314 1.00 93.88 121 THR A CA 1
ATOM 958 C C . THR A 1 121 ? -5.045 -1.518 -2.995 1.00 93.88 121 THR A C 1
ATOM 960 O O . THR A 1 121 ? -3.814 -1.492 -3.010 1.00 93.88 121 THR A O 1
ATOM 963 N N . ALA A 1 122 ? -5.727 -1.636 -1.855 1.00 96.50 122 ALA A N 1
ATOM 964 C CA . ALA A 1 122 ? -5.110 -1.748 -0.534 1.00 96.50 122 ALA A CA 1
ATOM 965 C C . ALA A 1 122 ? -4.254 -3.019 -0.388 1.00 96.50 122 ALA A C 1
ATOM 967 O O . ALA A 1 122 ? -3.145 -2.974 0.152 1.00 96.50 122 ALA A O 1
ATOM 968 N N . GLU A 1 123 ? -4.720 -4.156 -0.911 1.00 95.94 123 GLU A N 1
ATOM 969 C CA . GLU A 1 123 ? -3.944 -5.402 -0.922 1.00 95.94 123 GLU A CA 1
ATOM 970 C C . GLU A 1 123 ? -2.655 -5.268 -1.739 1.00 95.94 123 GLU A C 1
ATOM 972 O O . GLU A 1 123 ? -1.595 -5.710 -1.285 1.00 95.94 123 GLU A O 1
ATOM 977 N N . ILE A 1 124 ? -2.713 -4.605 -2.901 1.00 94.94 124 ILE A N 1
ATOM 978 C CA . ILE A 1 124 ? -1.522 -4.290 -3.702 1.00 94.94 124 ILE A CA 1
ATOM 979 C C . ILE A 1 124 ? -0.584 -3.376 -2.911 1.00 94.94 124 ILE A C 1
ATOM 981 O O . ILE A 1 124 ? 0.611 -3.655 -2.812 1.00 94.94 124 ILE A O 1
ATOM 985 N N . TYR A 1 125 ? -1.116 -2.307 -2.315 1.00 96.56 125 TYR A N 1
ATOM 986 C CA . TYR A 1 125 ? -0.338 -1.321 -1.566 1.00 96.56 125 TYR A CA 1
ATOM 987 C C . TYR A 1 125 ? 0.445 -1.980 -0.421 1.00 96.56 125 TYR A C 1
ATOM 989 O O . TYR A 1 125 ? 1.664 -1.820 -0.303 1.00 96.56 125 TYR A O 1
ATOM 997 N N . GLY A 1 126 ? -0.230 -2.806 0.384 1.00 97.06 126 GLY A N 1
ATOM 998 C CA . GLY A 1 126 ? 0.412 -3.597 1.431 1.00 97.06 126 GLY A CA 1
ATOM 999 C C . GLY A 1 126 ? 1.363 -4.668 0.882 1.00 97.06 126 GLY A C 1
ATOM 1000 O O . GLY A 1 126 ? 2.437 -4.883 1.444 1.00 97.06 126 GLY A O 1
ATOM 1001 N N . GLY A 1 127 ? 1.033 -5.311 -0.240 1.00 96.50 127 GLY A N 1
ATOM 1002 C CA . GLY A 1 127 ? 1.902 -6.282 -0.910 1.00 96.50 127 GLY A CA 1
ATOM 1003 C C . GLY A 1 127 ? 3.228 -5.678 -1.384 1.00 96.50 127 GLY A C 1
ATOM 1004 O O . GLY A 1 127 ? 4.289 -6.262 -1.159 1.00 96.50 127 GLY A O 1
ATOM 1005 N N . ILE A 1 128 ? 3.186 -4.471 -1.954 1.00 96.31 128 ILE A N 1
ATOM 1006 C CA . ILE A 1 128 ? 4.360 -3.706 -2.396 1.00 96.31 128 ILE A CA 1
ATOM 1007 C C . ILE A 1 128 ? 5.292 -3.399 -1.217 1.00 96.31 128 ILE A C 1
ATOM 1009 O O . ILE A 1 128 ? 6.512 -3.560 -1.332 1.00 96.31 128 ILE A O 1
ATOM 1013 N N . ILE A 1 129 ? 4.728 -3.017 -0.067 1.00 96.31 129 ILE A N 1
ATOM 1014 C CA . ILE A 1 129 ? 5.474 -2.820 1.186 1.00 96.31 129 ILE A CA 1
ATOM 1015 C C . ILE A 1 129 ? 6.073 -4.152 1.662 1.00 96.31 129 ILE A C 1
ATOM 1017 O O . ILE A 1 129 ? 7.263 -4.219 1.976 1.00 96.31 129 ILE A O 1
ATOM 1021 N N . ARG A 1 130 ? 5.270 -5.225 1.698 1.00 95.88 130 ARG A N 1
ATOM 1022 C CA . ARG A 1 130 ? 5.676 -6.550 2.196 1.00 95.88 130 ARG A CA 1
ATOM 1023 C C . ARG A 1 130 ? 6.861 -7.119 1.426 1.00 95.88 130 ARG A C 1
ATOM 1025 O O . ARG A 1 130 ? 7.828 -7.569 2.037 1.00 95.88 130 ARG A O 1
ATOM 1032 N N . GLU A 1 131 ? 6.798 -7.089 0.101 1.00 96.19 131 GLU A N 1
ATOM 1033 C CA . GLU A 1 131 ? 7.855 -7.621 -0.762 1.00 96.19 131 GLU A CA 1
ATOM 1034 C C . GLU A 1 131 ? 9.048 -6.665 -0.904 1.00 96.19 131 GLU A C 1
ATOM 1036 O O . GLU A 1 131 ? 10.039 -6.999 -1.555 1.00 96.19 131 GLU A O 1
ATOM 1041 N N . GLY A 1 132 ? 8.975 -5.480 -0.288 1.00 94.50 132 GLY A N 1
ATOM 1042 C CA . GLY A 1 132 ? 10.007 -4.457 -0.376 1.00 94.50 132 GLY A CA 1
ATOM 1043 C C . GLY A 1 132 ? 10.189 -3.943 -1.799 1.00 94.50 132 GLY A C 1
ATOM 1044 O O . GLY A 1 132 ? 11.313 -3.637 -2.183 1.00 94.50 132 GLY A O 1
ATOM 1045 N N . ILE A 1 133 ? 9.125 -3.889 -2.605 1.00 95.69 133 ILE A N 1
ATOM 1046 C CA . ILE A 1 133 ? 9.182 -3.409 -3.995 1.00 95.69 133 ILE A CA 1
ATOM 1047 C C . ILE A 1 133 ? 9.568 -1.920 -4.027 1.00 95.69 133 ILE A C 1
ATOM 1049 O O . ILE A 1 133 ? 10.384 -1.502 -4.844 1.00 95.69 133 ILE A O 1
ATOM 1053 N N . ILE A 1 134 ? 9.078 -1.145 -3.060 1.00 93.75 134 ILE A N 1
ATOM 1054 C CA . ILE A 1 134 ? 9.479 0.245 -2.811 1.00 93.75 134 ILE A CA 1
ATOM 1055 C C . ILE A 1 134 ? 10.542 0.339 -1.708 1.00 93.75 134 ILE A C 1
ATOM 1057 O O . ILE A 1 134 ? 10.597 -0.497 -0.805 1.00 93.75 134 ILE A O 1
ATOM 1061 N N . SER A 1 135 ? 11.377 1.379 -1.754 1.00 90.12 135 SER A N 1
ATOM 1062 C CA . SER A 1 135 ? 12.446 1.631 -0.778 1.00 90.12 135 SER A CA 1
ATOM 1063 C C . SER A 1 135 ? 12.556 3.114 -0.404 1.00 90.12 135 SER A C 1
ATOM 1065 O O . SER A 1 135 ? 11.929 3.979 -1.024 1.00 90.12 135 SER A O 1
ATOM 1067 N N . ASN A 1 136 ? 13.356 3.407 0.628 1.00 92.06 136 ASN A N 1
ATOM 1068 C CA . ASN A 1 136 ? 13.724 4.759 1.057 1.00 92.06 136 ASN A CA 1
ATOM 1069 C C . ASN A 1 136 ? 12.500 5.675 1.258 1.00 92.06 136 ASN A C 1
ATOM 1071 O O . ASN A 1 136 ? 11.602 5.367 2.044 1.00 92.06 136 ASN A O 1
ATOM 1075 N N . LEU A 1 137 ? 12.455 6.798 0.537 1.00 91.06 137 LEU A N 1
ATOM 1076 C CA . LEU A 1 137 ? 11.408 7.808 0.647 1.00 91.06 137 LEU A CA 1
ATOM 1077 C C . LEU A 1 137 ? 10.022 7.281 0.247 1.00 91.06 137 LEU A C 1
ATOM 1079 O O . LEU A 1 137 ? 9.033 7.628 0.895 1.00 91.06 137 LEU A O 1
ATOM 1083 N N . HIS A 1 138 ? 9.938 6.420 -0.773 1.00 91.12 138 HIS A N 1
ATOM 1084 C CA . HIS A 1 138 ? 8.665 5.827 -1.191 1.00 91.12 138 HIS A CA 1
ATOM 1085 C C . HIS A 1 138 ? 8.106 4.913 -0.103 1.00 91.12 138 HIS A C 1
ATOM 1087 O O . HIS A 1 138 ? 6.931 5.012 0.237 1.00 91.12 138 HIS A O 1
ATOM 1093 N N . PHE A 1 139 ? 8.962 4.089 0.508 1.00 93.88 139 PHE A N 1
ATOM 1094 C CA . PHE A 1 139 ? 8.568 3.248 1.638 1.00 93.88 139 PHE A CA 1
ATOM 1095 C C . PHE A 1 139 ? 8.078 4.087 2.826 1.00 93.88 139 PHE A C 1
ATOM 1097 O O . PHE A 1 139 ? 6.997 3.838 3.355 1.00 93.88 139 PHE A O 1
ATOM 1104 N N . ALA A 1 140 ? 8.830 5.122 3.215 1.00 92.44 140 ALA A N 1
ATOM 1105 C CA . ALA A 1 140 ? 8.437 6.002 4.315 1.00 92.44 140 ALA A CA 1
ATOM 1106 C C . ALA A 1 140 ? 7.101 6.716 4.042 1.00 92.44 140 ALA A C 1
ATOM 1108 O O . ALA A 1 140 ? 6.281 6.886 4.943 1.00 92.44 140 ALA A O 1
ATOM 1109 N N . THR A 1 141 ? 6.861 7.124 2.796 1.00 94.25 141 THR A N 1
ATOM 1110 C CA . THR A 1 141 ? 5.599 7.751 2.380 1.00 94.25 141 THR A CA 1
ATOM 1111 C C . THR A 1 141 ? 4.442 6.760 2.427 1.00 94.25 141 THR A C 1
ATOM 1113 O O . THR A 1 141 ? 3.419 7.074 3.027 1.00 94.25 141 THR A O 1
ATOM 1116 N N . ALA A 1 142 ? 4.637 5.544 1.918 1.00 95.62 142 ALA A N 1
ATOM 1117 C CA . ALA A 1 142 ? 3.634 4.488 1.959 1.00 95.62 142 ALA A CA 1
ATOM 1118 C C . ALA A 1 142 ? 3.210 4.128 3.386 1.00 95.62 142 ALA A C 1
ATOM 1120 O O . ALA A 1 142 ? 2.021 4.079 3.693 1.00 95.62 142 ALA A O 1
ATOM 1121 N N . VAL A 1 143 ? 4.179 3.935 4.284 1.00 94.62 143 VAL A N 1
ATOM 1122 C CA . VAL A 1 143 ? 3.897 3.634 5.693 1.00 94.62 143 VAL A CA 1
ATOM 1123 C C . VAL A 1 143 ? 3.133 4.779 6.357 1.00 94.62 143 VAL A C 1
ATOM 1125 O O . VAL A 1 143 ? 2.160 4.519 7.061 1.00 94.62 143 VAL A O 1
ATOM 1128 N N . ARG A 1 144 ? 3.515 6.040 6.107 1.00 94.50 144 ARG A N 1
ATOM 1129 C CA . ARG A 1 144 ? 2.770 7.202 6.623 1.00 94.50 144 ARG A CA 1
ATOM 1130 C C . ARG A 1 144 ? 1.327 7.218 6.129 1.00 94.50 144 ARG A C 1
ATOM 1132 O O . ARG A 1 144 ? 0.441 7.368 6.957 1.00 94.50 144 ARG A O 1
ATOM 1139 N N . LYS A 1 145 ? 1.081 6.978 4.836 1.00 96.19 145 LYS A N 1
ATOM 1140 C CA . LYS A 1 145 ? -0.279 6.904 4.275 1.00 96.19 145 LYS A CA 1
ATOM 1141 C C . LYS A 1 145 ? -1.124 5.806 4.909 1.00 96.19 145 LYS A C 1
ATOM 1143 O O . LYS A 1 145 ? -2.268 6.055 5.272 1.00 96.19 145 LYS A O 1
ATOM 1148 N N . VAL A 1 146 ? -0.552 4.623 5.131 1.00 96.62 146 VAL A N 1
ATOM 1149 C CA . VAL A 1 146 ? -1.251 3.553 5.857 1.00 96.62 146 VAL A CA 1
ATOM 1150 C C . VAL A 1 146 ? -1.592 4.003 7.281 1.00 96.62 146 VAL A C 1
ATOM 1152 O O . VAL A 1 146 ? -2.738 3.864 7.693 1.00 96.62 146 VAL A O 1
ATOM 1155 N N . ILE A 1 147 ? -0.652 4.601 8.019 1.00 94.50 147 ILE A N 1
ATOM 1156 C CA . ILE A 1 147 ? -0.922 5.096 9.379 1.00 94.50 147 ILE A CA 1
ATOM 1157 C C . ILE A 1 147 ? -2.000 6.189 9.368 1.00 94.50 147 ILE A C 1
ATOM 1159 O O . ILE A 1 147 ? -2.958 6.066 10.117 1.00 94.50 147 ILE A O 1
ATOM 1163 N N . GLU A 1 148 ? -1.897 7.204 8.504 1.00 94.75 148 GLU A N 1
ATOM 1164 C CA . GLU A 1 148 ? -2.895 8.279 8.342 1.00 94.75 148 GLU A CA 1
ATOM 1165 C C . GLU A 1 148 ? -4.298 7.710 8.078 1.00 94.75 148 GLU A C 1
ATOM 1167 O O . GLU A 1 148 ? -5.279 8.108 8.704 1.00 94.75 148 GLU A O 1
ATOM 1172 N N . SER A 1 149 ? -4.397 6.718 7.192 1.00 96.31 149 SER A N 1
ATOM 1173 C CA . SER A 1 149 ? -5.669 6.077 6.859 1.00 96.31 149 SER A CA 1
ATOM 1174 C C . SER A 1 149 ? -6.284 5.311 8.043 1.00 96.31 149 SER A C 1
ATOM 1176 O O . SER A 1 149 ? -7.495 5.352 8.247 1.00 96.31 149 SER A O 1
ATOM 1178 N N . LEU A 1 150 ? -5.458 4.712 8.911 1.00 95.44 150 LEU A N 1
ATOM 1179 C CA . LEU A 1 150 ? -5.893 4.080 10.166 1.00 95.44 150 LEU A CA 1
ATOM 1180 C C . LEU A 1 150 ? -6.333 5.100 11.231 1.00 95.44 150 LEU A C 1
ATOM 1182 O O . LEU A 1 150 ? -6.899 4.722 12.251 1.00 95.44 150 LEU A O 1
ATOM 1186 N N . GLN A 1 151 ? -6.078 6.389 11.039 1.00 93.12 151 GLN A N 1
ATOM 1187 C CA . GLN A 1 151 ? -6.566 7.443 11.935 1.00 93.12 151 GLN A CA 1
ATOM 1188 C C . GLN A 1 151 ? -7.899 8.031 11.461 1.00 93.12 151 GLN A C 1
ATOM 1190 O O . GLN A 1 151 ? -8.541 8.769 12.203 1.00 93.12 151 GLN A O 1
ATOM 1195 N N . SER A 1 152 ? -8.339 7.677 10.249 1.00 94.31 152 SER A N 1
ATOM 1196 C CA . SER A 1 152 ? -9.631 8.096 9.701 1.00 94.31 152 SER A CA 1
ATOM 1197 C C . SER A 1 152 ? -10.804 7.476 10.469 1.00 94.31 152 SER A C 1
ATOM 1199 O O . SER A 1 152 ? -10.634 6.532 11.246 1.00 94.31 152 SER A O 1
ATOM 1201 N N . GLU A 1 153 ? -12.008 8.001 10.236 1.00 94.56 153 GLU A N 1
ATOM 1202 C CA . GLU A 1 153 ? -13.236 7.507 10.861 1.00 94.56 153 GLU A CA 1
ATOM 1203 C C . GLU A 1 153 ? -13.408 5.998 10.639 1.00 94.56 153 GLU A C 1
ATOM 1205 O O . GLU A 1 153 ? -13.275 5.494 9.518 1.00 94.56 153 GLU A O 1
ATOM 1210 N N . VAL A 1 154 ? -13.702 5.272 11.719 1.00 94.25 154 VAL A N 1
ATOM 1211 C CA . VAL A 1 154 ? -13.867 3.817 11.690 1.00 94.25 154 VAL A CA 1
ATOM 1212 C C . VAL A 1 154 ? -15.035 3.454 10.777 1.00 94.25 154 VAL A C 1
ATOM 1214 O O . VAL A 1 154 ? -16.162 3.879 10.999 1.00 94.25 154 VAL A O 1
ATOM 1217 N N . GLY A 1 155 ? -14.763 2.631 9.766 1.00 92.00 155 GLY A N 1
ATOM 1218 C CA . GLY A 1 155 ? -15.746 2.235 8.752 1.00 92.00 155 GLY A CA 1
ATOM 1219 C C . GLY A 1 155 ? -15.718 3.081 7.476 1.00 92.00 155 GLY A C 1
ATOM 1220 O O . GLY A 1 155 ? -16.335 2.686 6.492 1.00 92.00 155 GLY A O 1
ATOM 1221 N N . SER A 1 156 ? -14.959 4.182 7.439 1.00 96.38 156 SER A N 1
ATOM 1222 C CA . SER A 1 156 ? -14.722 4.930 6.198 1.00 96.38 156 SER A CA 1
ATOM 1223 C C . SER A 1 156 ? -13.926 4.113 5.167 1.00 96.38 156 SER A C 1
ATOM 1225 O O . SER A 1 156 ? -13.262 3.120 5.491 1.00 96.38 156 SER A O 1
ATOM 1227 N N . MET A 1 157 ? -13.949 4.557 3.907 1.00 96.31 157 MET A N 1
ATOM 1228 C CA . MET A 1 157 ? -13.139 3.971 2.833 1.00 96.31 157 MET A CA 1
ATOM 1229 C C . MET A 1 157 ? -11.639 4.019 3.163 1.00 96.31 157 MET A C 1
ATOM 1231 O O . MET A 1 157 ? -10.959 2.996 3.091 1.00 96.31 157 MET A O 1
ATOM 1235 N N . LEU A 1 158 ? -11.128 5.157 3.648 1.00 96.75 158 LEU A N 1
ATOM 1236 C CA . LEU A 1 158 ? -9.722 5.279 4.053 1.00 96.75 158 LEU A CA 1
ATOM 1237 C C . LEU A 1 158 ? -9.375 4.365 5.235 1.00 96.75 158 LEU A C 1
ATOM 1239 O O . LEU A 1 158 ? -8.349 3.688 5.201 1.00 96.75 158 LEU A O 1
ATOM 1243 N N . TRP A 1 159 ? -10.248 4.254 6.237 1.00 96.56 159 TRP A N 1
ATOM 1244 C CA . TRP A 1 159 ? -10.054 3.281 7.314 1.00 96.56 159 TRP A CA 1
ATOM 1245 C C . TRP A 1 159 ? -9.969 1.845 6.779 1.00 96.56 159 TRP A C 1
ATOM 1247 O O . TRP A 1 159 ? -9.077 1.082 7.157 1.00 96.56 159 TRP A O 1
ATOM 1257 N N . THR A 1 160 ? -10.865 1.480 5.859 1.00 97.25 160 THR A N 1
ATOM 1258 C CA . THR A 1 160 ? -10.873 0.162 5.210 1.00 97.25 160 THR A CA 1
ATOM 1259 C C . THR A 1 160 ? -9.575 -0.088 4.446 1.00 97.25 160 THR A C 1
ATOM 1261 O O . THR A 1 160 ? -8.954 -1.139 4.628 1.00 97.25 160 THR A O 1
ATOM 1264 N N . PHE A 1 161 ? -9.113 0.894 3.667 1.00 98.00 161 PHE A N 1
ATOM 1265 C CA . PHE A 1 161 ? -7.817 0.856 2.993 1.00 98.00 161 PHE A CA 1
ATOM 1266 C C . PHE A 1 161 ? -6.670 0.603 3.981 1.00 98.00 161 PHE A C 1
ATOM 1268 O O . PHE A 1 161 ? -5.833 -0.271 3.740 1.00 98.00 161 PHE A O 1
ATOM 1275 N N . GLY A 1 162 ? -6.648 1.311 5.112 1.00 97.50 162 GLY A N 1
ATOM 1276 C CA . GLY A 1 162 ? -5.621 1.157 6.139 1.00 97.50 162 GLY A CA 1
ATOM 1277 C C . GLY A 1 162 ? -5.591 -0.241 6.743 1.00 97.50 162 GLY A C 1
ATOM 1278 O O . GLY A 1 162 ? -4.528 -0.863 6.818 1.00 97.50 162 GLY A O 1
ATOM 1279 N N . ILE A 1 163 ? -6.756 -0.772 7.127 1.00 97.94 163 ILE A N 1
ATOM 1280 C CA . ILE A 1 163 ? -6.874 -2.111 7.718 1.00 97.94 163 ILE A CA 1
ATOM 1281 C C . ILE A 1 163 ? -6.422 -3.189 6.732 1.00 97.94 163 ILE A C 1
ATOM 1283 O O . ILE A 1 163 ? -5.653 -4.080 7.107 1.00 97.94 163 ILE A O 1
ATOM 1287 N N . VAL A 1 164 ? -6.860 -3.114 5.474 1.00 97.94 164 VAL A N 1
ATOM 1288 C CA . VAL A 1 164 ? -6.515 -4.106 4.447 1.00 97.94 164 VAL A CA 1
ATOM 1289 C C . VAL A 1 164 ? -5.028 -4.029 4.085 1.00 97.94 164 VAL A C 1
ATOM 1291 O O . VAL A 1 164 ? -4.345 -5.055 4.104 1.00 97.94 164 VAL A O 1
ATOM 1294 N N . SER A 1 165 ? -4.489 -2.824 3.872 1.00 97.94 165 SER A N 1
ATOM 1295 C CA . SER A 1 165 ? -3.067 -2.614 3.561 1.00 97.94 165 SER A CA 1
ATOM 1296 C C . SER A 1 165 ? -2.157 -3.111 4.686 1.00 97.94 165 SER A C 1
ATOM 1298 O O . SER A 1 165 ? -1.199 -3.848 4.436 1.00 97.94 165 SER A O 1
ATOM 1300 N N . LEU A 1 166 ? -2.476 -2.763 5.940 1.00 97.50 166 LEU A N 1
ATOM 1301 C CA . LEU A 1 166 ? -1.714 -3.209 7.108 1.00 97.50 166 LEU A CA 1
ATOM 1302 C C . LEU A 1 166 ? -1.788 -4.733 7.270 1.00 97.50 166 LEU A C 1
ATOM 1304 O O . LEU A 1 166 ? -0.789 -5.383 7.572 1.00 97.50 166 LEU A O 1
ATOM 1308 N N . THR A 1 167 ? -2.956 -5.325 7.014 1.00 97.06 167 THR A N 1
ATOM 1309 C CA . THR A 1 167 ? -3.144 -6.782 7.041 1.00 97.06 167 THR A CA 1
ATOM 1310 C C . THR A 1 167 ? -2.299 -7.484 5.982 1.00 97.06 167 THR A C 1
ATOM 1312 O O . THR A 1 167 ? -1.730 -8.543 6.267 1.00 97.06 167 THR A O 1
ATOM 1315 N N . ALA A 1 168 ? -2.181 -6.908 4.784 1.00 96.69 168 ALA A N 1
ATOM 1316 C CA . ALA A 1 168 ? -1.382 -7.457 3.694 1.00 96.69 168 ALA A CA 1
ATOM 1317 C C . ALA A 1 168 ? 0.132 -7.400 3.975 1.00 96.69 168 ALA A C 1
ATOM 1319 O O . ALA A 1 168 ? 0.856 -8.302 3.545 1.00 96.69 168 ALA A O 1
ATOM 1320 N N . CYS A 1 169 ? 0.612 -6.410 4.740 1.00 96.25 169 CYS A N 1
ATOM 1321 C CA . CYS A 1 169 ? 2.023 -6.277 5.128 1.00 96.25 169 CYS A CA 1
ATOM 1322 C C . CYS A 1 169 ? 2.344 -6.688 6.576 1.00 96.25 169 CYS A C 1
ATOM 1324 O O . CYS A 1 169 ? 3.477 -6.508 7.023 1.00 96.25 169 CYS A O 1
ATOM 1326 N N . ARG A 1 170 ? 1.396 -7.297 7.304 1.00 94.81 170 ARG A N 1
ATOM 1327 C CA . ARG A 1 170 ? 1.508 -7.597 8.746 1.00 94.81 170 ARG A CA 1
ATOM 1328 C C . ARG A 1 170 ? 2.761 -8.376 9.157 1.00 94.81 170 ARG A C 1
ATOM 1330 O O . ARG A 1 170 ? 3.289 -8.155 10.241 1.00 94.81 170 ARG A O 1
ATOM 1337 N N . SER A 1 171 ? 3.282 -9.246 8.288 1.00 93.50 171 SER A N 1
ATOM 1338 C CA . SER A 1 171 ? 4.512 -10.012 8.545 1.00 93.50 171 SER A CA 1
ATOM 1339 C C . SER A 1 171 ? 5.772 -9.145 8.634 1.00 93.50 171 SER A C 1
ATOM 1341 O O . SER A 1 171 ? 6.781 -9.602 9.158 1.00 93.50 171 SER A O 1
ATOM 1343 N N . LYS A 1 172 ? 5.732 -7.899 8.148 1.00 93.75 172 LYS A N 1
ATOM 1344 C CA . LYS A 1 172 ? 6.833 -6.937 8.265 1.00 93.75 172 LYS A CA 1
ATOM 1345 C C . LYS A 1 172 ? 6.792 -6.114 9.549 1.00 93.75 172 LYS A C 1
ATOM 1347 O O . LYS A 1 172 ? 7.792 -5.481 9.867 1.00 93.75 172 LYS A O 1
ATOM 1352 N N . LEU A 1 173 ? 5.689 -6.123 10.299 1.00 92.81 173 LEU A N 1
ATOM 1353 C CA . LEU A 1 173 ? 5.529 -5.279 11.490 1.00 92.81 173 LEU A CA 1
ATOM 1354 C C . LEU A 1 173 ? 6.578 -5.558 12.574 1.00 92.81 173 LEU A C 1
ATOM 1356 O O . LEU A 1 173 ? 7.049 -4.622 13.215 1.00 92.81 173 LEU A O 1
ATOM 1360 N N . CYS A 1 174 ? 7.030 -6.807 12.706 1.00 93.25 174 CYS A N 1
ATOM 1361 C CA . CYS A 1 174 ? 8.125 -7.182 13.606 1.00 93.25 174 CYS A CA 1
ATOM 1362 C C . CYS A 1 174 ? 9.442 -6.447 13.305 1.00 93.25 174 CYS A C 1
ATOM 1364 O O . CYS A 1 174 ? 10.241 -6.203 14.199 1.00 93.25 174 CYS A O 1
ATOM 1366 N N . SER A 1 175 ? 9.667 -6.027 12.059 1.00 93.56 175 SER A N 1
ATOM 1367 C CA . SER A 1 175 ? 10.859 -5.263 11.679 1.00 93.56 175 SER A CA 1
ATOM 1368 C C . SER A 1 175 ? 10.749 -3.770 12.013 1.00 93.56 175 SER A C 1
ATOM 1370 O O . SER A 1 175 ? 11.742 -3.053 11.914 1.00 93.56 175 SER A O 1
ATOM 1372 N N . TYR A 1 176 ? 9.564 -3.284 12.409 1.00 93.56 176 TYR A N 1
ATOM 1373 C CA . TYR A 1 176 ? 9.307 -1.862 12.648 1.00 93.56 176 TYR A CA 1
ATOM 1374 C C . TYR A 1 176 ? 8.583 -1.595 13.985 1.00 93.56 176 TYR A C 1
ATOM 1376 O O . TYR A 1 176 ? 7.482 -1.034 13.981 1.00 93.56 176 TYR A O 1
ATOM 1384 N N . PRO A 1 177 ? 9.203 -1.882 15.150 1.00 94.00 177 PRO A N 1
ATOM 1385 C CA . PRO A 1 177 ? 8.562 -1.694 16.459 1.00 94.00 177 PRO A CA 1
ATOM 1386 C C . PRO A 1 177 ? 8.039 -0.274 16.709 1.00 94.00 177 PRO A C 1
ATOM 1388 O O . PRO A 1 177 ? 6.992 -0.083 17.327 1.00 94.00 177 PRO A O 1
ATOM 1391 N N . LYS A 1 178 ? 8.727 0.744 16.174 1.00 93.00 178 LYS A N 1
ATOM 1392 C CA . LYS A 1 178 ? 8.299 2.146 16.285 1.00 93.00 178 LYS A CA 1
ATOM 1393 C C . LYS A 1 178 ? 6.971 2.413 15.567 1.00 93.00 178 LYS A C 1
ATOM 1395 O O . LYS A 1 178 ? 6.136 3.133 16.102 1.00 93.00 178 LYS A O 1
ATOM 1400 N N . VAL A 1 179 ? 6.755 1.804 14.398 1.00 92.81 179 VAL A N 1
ATOM 1401 C CA . VAL A 1 179 ? 5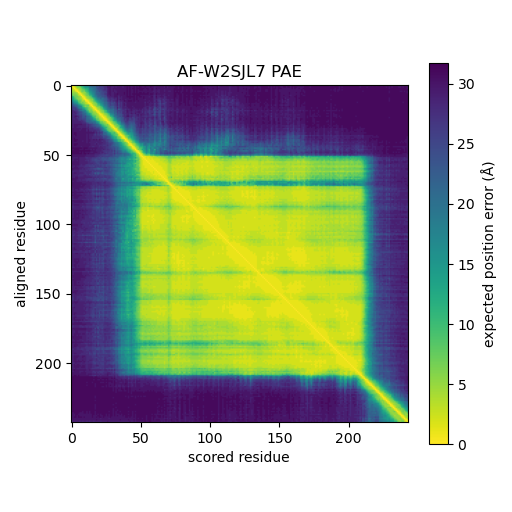.482 1.895 13.660 1.00 92.81 179 VAL A CA 1
ATOM 1402 C C . VAL A 1 179 ? 4.372 1.209 14.453 1.00 92.81 179 VAL A C 1
ATOM 1404 O O . VAL A 1 179 ? 3.305 1.787 14.636 1.00 92.81 179 VAL A O 1
ATOM 1407 N N . CYS A 1 180 ? 4.648 0.024 15.001 1.00 94.81 180 CYS A N 1
ATOM 1408 C CA . CYS A 1 180 ? 3.708 -0.691 15.865 1.00 94.81 180 CYS A CA 1
ATOM 1409 C C . CYS A 1 180 ? 3.307 0.147 17.085 1.00 94.81 180 CYS A C 1
ATOM 1411 O O . CYS A 1 180 ? 2.132 0.192 17.435 1.00 94.81 180 CYS A O 1
ATOM 1413 N N . SER A 1 181 ? 4.262 0.861 17.693 1.00 94.44 181 SER A N 1
ATOM 1414 C CA . SER A 1 181 ? 4.002 1.747 18.833 1.00 94.44 181 SER A CA 1
ATOM 1415 C C . SER A 1 181 ? 3.068 2.896 18.462 1.00 94.44 181 SER A C 1
ATOM 1417 O O . SER A 1 181 ? 2.106 3.150 19.182 1.00 94.44 181 SER A O 1
ATOM 1419 N N . MET A 1 182 ? 3.290 3.535 17.310 1.00 92.38 182 MET A N 1
ATOM 1420 C CA . MET A 1 182 ? 2.410 4.599 16.812 1.00 92.38 182 MET A CA 1
ATOM 1421 C C . MET A 1 182 ? 0.985 4.098 16.552 1.00 92.38 182 MET A C 1
ATOM 1423 O O . MET A 1 182 ? 0.026 4.785 16.888 1.00 92.38 182 MET A O 1
ATOM 1427 N N . ILE A 1 183 ? 0.840 2.899 15.979 1.00 93.44 183 ILE A N 1
ATOM 1428 C CA . ILE A 1 183 ? -0.472 2.296 15.704 1.00 93.44 183 ILE A CA 1
ATOM 1429 C C . ILE A 1 183 ? -1.190 1.935 17.013 1.00 93.44 183 ILE A C 1
ATOM 1431 O O . ILE A 1 183 ? -2.372 2.229 17.162 1.00 93.44 183 ILE A O 1
ATOM 1435 N N . ALA A 1 184 ? -0.484 1.321 17.967 1.00 93.25 184 ALA A N 1
ATOM 1436 C CA . ALA A 1 184 ? -1.064 0.844 19.223 1.00 93.25 184 ALA A CA 1
ATOM 1437 C C . ALA A 1 184 ? -1.510 1.972 20.169 1.00 93.25 184 ALA A C 1
ATOM 1439 O O . ALA A 1 184 ? -2.411 1.765 20.977 1.00 93.25 184 ALA A O 1
ATOM 1440 N N . GLN A 1 185 ? -0.891 3.153 20.080 1.00 92.00 185 GLN A N 1
ATOM 1441 C CA . GLN A 1 185 ? -1.256 4.323 20.889 1.00 92.00 185 GLN A CA 1
ATOM 1442 C C . GLN A 1 185 ? -2.529 5.030 20.401 1.00 92.00 185 GLN A C 1
ATOM 1444 O O . GLN A 1 185 ? -3.057 5.883 21.109 1.00 92.00 185 GLN A O 1
ATOM 1449 N N . HIS A 1 186 ? -3.026 4.706 19.205 1.00 89.19 186 HIS A N 1
ATOM 1450 C CA . HIS A 1 186 ? -4.190 5.376 18.639 1.00 89.19 186 HIS A CA 1
ATOM 1451 C C . HIS A 1 186 ? -5.506 4.843 19.229 1.00 89.19 186 HIS A C 1
ATOM 1453 O O . HIS A 1 186 ? -5.672 3.635 19.400 1.00 89.19 186 HIS A O 1
ATOM 1459 N N . GLU A 1 187 ? -6.492 5.714 19.458 1.00 89.50 187 GLU A N 1
ATOM 1460 C CA . GLU A 1 187 ? -7.789 5.349 20.064 1.00 89.50 187 GLU A CA 1
ATOM 1461 C C . GLU A 1 187 ? -8.531 4.270 19.255 1.00 89.50 187 GLU A C 1
ATOM 1463 O O . GLU A 1 187 ? -9.106 3.311 19.791 1.00 89.50 187 GLU A O 1
ATOM 1468 N N . ASN A 1 188 ? -8.427 4.379 17.929 1.00 90.62 188 ASN A N 1
ATOM 1469 C CA . ASN A 1 188 ? -9.026 3.430 17.001 1.00 90.62 188 ASN A CA 1
ATOM 1470 C C . ASN A 1 188 ? -8.414 2.022 17.080 1.00 90.62 188 ASN A C 1
ATOM 1472 O O . ASN A 1 188 ? -9.033 1.079 16.588 1.00 90.62 188 ASN A O 1
ATOM 1476 N N . PHE A 1 189 ? -7.245 1.828 17.707 1.00 92.31 189 PHE A N 1
ATOM 1477 C CA . PHE A 1 189 ? -6.606 0.511 17.820 1.00 92.31 189 PHE A CA 1
ATOM 1478 C C . PHE A 1 189 ? -7.539 -0.525 18.459 1.00 92.31 189 PHE A C 1
ATOM 1480 O O . PHE A 1 189 ? -7.596 -1.678 18.030 1.00 92.31 189 PHE A O 1
ATOM 1487 N N . SER A 1 190 ? -8.372 -0.100 19.414 1.00 92.62 190 SER A N 1
ATOM 1488 C CA . SER A 1 190 ? -9.409 -0.930 20.043 1.00 92.62 190 SER A CA 1
ATOM 1489 C C . SER A 1 190 ? -10.435 -1.508 19.055 1.00 92.62 190 SER A C 1
ATOM 1491 O O . SER A 1 190 ? -11.043 -2.541 19.341 1.00 92.62 190 SER A O 1
ATOM 1493 N N . LYS A 1 191 ? -10.597 -0.909 17.871 1.00 94.31 191 LYS A N 1
ATOM 1494 C CA . LYS A 1 191 ? -11.533 -1.324 16.814 1.00 94.31 191 LYS A CA 1
ATOM 1495 C C . LYS A 1 191 ? -10.900 -2.216 15.744 1.00 94.31 191 LYS A C 1
ATOM 1497 O O . LYS A 1 191 ? -11.606 -2.694 14.863 1.00 94.31 191 LYS A O 1
ATOM 1502 N N . PHE A 1 192 ? -9.593 -2.477 15.817 1.00 94.75 192 PHE A N 1
ATOM 1503 C CA . PHE A 1 192 ? -8.911 -3.320 14.832 1.00 94.75 192 PHE A CA 1
ATOM 1504 C C . PHE A 1 192 ? -9.377 -4.787 14.928 1.00 94.75 192 PHE A C 1
ATOM 1506 O O . PHE A 1 192 ? -9.724 -5.252 16.027 1.00 94.75 192 PHE A O 1
ATOM 1513 N N . PRO A 1 193 ? -9.314 -5.548 13.817 1.00 94.00 193 PRO A N 1
ATOM 1514 C CA . PRO A 1 193 ? -9.517 -6.994 13.831 1.00 94.00 193 PRO A CA 1
ATOM 1515 C C . PRO A 1 193 ? -8.571 -7.696 14.827 1.00 94.00 193 PRO A C 1
ATOM 1517 O O . PRO A 1 193 ? -7.394 -7.328 14.885 1.00 94.00 193 PRO A O 1
ATOM 1520 N N . PRO A 1 194 ? -9.028 -8.720 15.578 1.00 91.69 194 PRO A N 1
ATOM 1521 C CA . PRO A 1 194 ? -8.221 -9.385 16.609 1.00 91.69 194 PRO A CA 1
ATOM 1522 C C . PRO A 1 194 ? -6.880 -9.911 16.092 1.00 91.69 194 PRO A C 1
ATOM 1524 O O . PRO A 1 194 ? -5.838 -9.568 16.642 1.00 91.69 194 PRO A O 1
ATOM 1527 N N . GLY A 1 195 ? -6.893 -10.629 14.963 1.00 91.50 195 GLY A N 1
ATOM 1528 C CA . GLY A 1 195 ? -5.664 -11.145 14.362 1.00 91.50 195 GLY A CA 1
ATOM 1529 C C . GLY A 1 195 ? -4.679 -10.031 14.001 1.00 91.50 195 GLY A C 1
ATOM 1530 O O . GLY A 1 195 ? -3.483 -10.179 14.202 1.00 91.50 195 GLY A O 1
ATOM 1531 N N . LEU A 1 196 ? -5.154 -8.869 13.542 1.00 94.50 196 LEU A N 1
ATOM 1532 C CA . LEU A 1 196 ? -4.269 -7.747 13.225 1.00 94.50 196 LEU A CA 1
ATOM 1533 C C . LEU A 1 196 ? -3.672 -7.107 14.487 1.00 94.50 196 LEU A C 1
ATOM 1535 O O . LEU A 1 196 ? -2.492 -6.756 14.490 1.00 94.50 196 LEU A O 1
ATOM 1539 N N . LYS A 1 197 ? -4.455 -6.999 15.569 1.00 95.00 197 LYS A N 1
ATOM 1540 C CA . LYS A 1 197 ? -3.960 -6.518 16.869 1.00 95.00 197 LYS A CA 1
ATOM 1541 C C . LYS A 1 197 ? -2.826 -7.388 17.393 1.00 95.00 197 LYS A C 1
ATOM 1543 O O . LYS A 1 197 ? -1.833 -6.842 17.858 1.00 95.00 197 LYS A O 1
ATOM 1548 N N . GLU A 1 198 ? -2.939 -8.710 17.281 1.00 94.56 198 GLU A N 1
ATOM 1549 C CA . GLU A 1 198 ? -1.885 -9.642 17.702 1.00 94.56 198 GLU A CA 1
ATOM 1550 C C . GLU A 1 198 ? -0.566 -9.379 16.970 1.00 94.56 198 GLU A C 1
ATOM 1552 O O . GLU A 1 198 ? 0.481 -9.288 17.608 1.00 94.56 198 GLU A O 1
ATOM 1557 N N . TYR A 1 199 ? -0.613 -9.170 15.649 1.00 95.44 199 TYR A N 1
ATOM 1558 C CA . TYR A 1 199 ? 0.576 -8.812 14.868 1.00 95.44 199 TYR A CA 1
ATOM 1559 C C . TYR A 1 199 ? 1.179 -7.467 15.293 1.00 95.44 199 TYR A C 1
ATOM 1561 O O . TYR A 1 199 ? 2.400 -7.355 15.378 1.00 95.44 199 TYR A O 1
ATOM 1569 N N . VAL A 1 200 ? 0.355 -6.453 15.580 1.00 95.06 200 VAL A N 1
ATOM 1570 C CA . VAL A 1 200 ? 0.847 -5.146 16.052 1.00 95.06 200 VAL A CA 1
ATOM 1571 C C . VAL A 1 200 ? 1.484 -5.273 17.439 1.00 95.06 200 VAL A C 1
ATOM 1573 O O . VAL A 1 200 ? 2.586 -4.771 17.644 1.00 95.06 200 VAL A O 1
ATOM 1576 N N . LEU A 1 201 ? 0.838 -5.974 18.376 1.00 94.81 201 LEU A N 1
ATOM 1577 C CA . LEU A 1 201 ? 1.337 -6.163 19.742 1.00 94.81 201 LEU A CA 1
ATOM 1578 C C . LEU A 1 201 ? 2.621 -7.000 19.787 1.00 94.81 201 LEU A C 1
ATOM 1580 O O . LEU A 1 201 ? 3.552 -6.637 20.504 1.00 94.81 201 LEU A O 1
ATOM 1584 N N . ALA A 1 202 ? 2.703 -8.083 19.010 1.00 94.38 202 ALA A N 1
ATOM 1585 C CA . ALA A 1 202 ? 3.943 -8.845 18.848 1.00 94.38 202 ALA A CA 1
ATOM 1586 C C . ALA A 1 202 ? 5.034 -7.981 18.191 1.00 94.38 202 ALA A C 1
ATOM 1588 O O . ALA A 1 202 ? 6.181 -7.955 18.640 1.00 94.38 202 ALA A O 1
ATOM 1589 N N . GLY A 1 203 ? 4.646 -7.170 17.203 1.00 95.00 203 GLY A N 1
ATOM 1590 C CA . GLY A 1 203 ? 5.533 -6.237 16.521 1.00 95.00 203 GLY A CA 1
ATOM 1591 C C . GLY A 1 203 ? 6.150 -5.172 17.432 1.00 95.00 203 GLY A C 1
ATOM 1592 O O . GLY A 1 203 ? 7.272 -4.748 17.167 1.00 95.00 203 GLY A O 1
ATOM 1593 N N . LEU A 1 204 ? 5.499 -4.784 18.539 1.00 94.25 204 LEU A N 1
ATOM 1594 C CA . LEU A 1 204 ? 6.092 -3.897 19.559 1.00 94.25 204 LEU A CA 1
ATOM 1595 C C . LEU A 1 204 ? 7.366 -4.481 20.179 1.00 94.25 204 LEU A C 1
ATOM 1597 O O . LEU A 1 204 ? 8.261 -3.731 20.560 1.00 94.25 204 LEU A O 1
ATOM 1601 N N . LYS A 1 205 ? 7.440 -5.812 20.272 1.00 93.56 205 LYS A N 1
ATOM 1602 C CA . LYS A 1 205 ? 8.592 -6.558 20.794 1.00 93.56 205 LYS A CA 1
ATOM 1603 C C . LYS A 1 205 ? 9.577 -6.966 19.697 1.00 93.56 205 LYS A C 1
ATOM 1605 O O . LYS A 1 205 ? 10.613 -7.544 19.992 1.00 93.56 205 LYS A O 1
ATOM 1610 N N . GLY A 1 206 ? 9.260 -6.667 18.437 1.00 92.38 206 GLY A N 1
ATOM 1611 C CA . GLY A 1 206 ? 10.023 -7.129 17.283 1.00 92.38 206 GLY A CA 1
ATOM 1612 C C . GLY A 1 206 ? 9.777 -8.597 16.918 1.00 92.38 206 GLY A C 1
ATOM 1613 O O . GLY A 1 206 ? 10.580 -9.197 16.209 1.00 92.38 206 GLY A O 1
ATOM 1614 N N . GLU A 1 207 ? 8.671 -9.181 17.378 1.00 92.00 207 GLU A N 1
ATOM 1615 C CA . GLU A 1 207 ? 8.342 -10.597 17.202 1.00 92.00 207 GLU A CA 1
ATOM 1616 C C . GLU A 1 207 ? 7.156 -10.778 16.244 1.00 92.00 207 GLU A C 1
ATOM 1618 O O . GLU A 1 207 ? 6.368 -9.860 16.003 1.00 92.00 207 GLU A O 1
ATOM 1623 N N . LEU A 1 208 ? 7.016 -11.979 15.683 1.00 89.00 208 LEU A N 1
ATOM 1624 C CA . LEU A 1 208 ? 5.780 -12.399 15.022 1.00 89.00 208 LEU A CA 1
ATOM 1625 C C . LEU A 1 208 ? 4.849 -13.037 16.061 1.00 89.00 208 LEU A C 1
ATOM 1627 O O . LEU A 1 208 ? 5.341 -13.662 17.001 1.00 89.00 208 LEU A O 1
ATOM 1631 N N . PRO A 1 209 ? 3.519 -12.912 15.914 1.00 86.94 209 PRO A N 1
ATOM 1632 C CA . PRO A 1 209 ? 2.602 -13.573 16.829 1.00 86.94 209 PRO A CA 1
ATOM 1633 C C . PRO A 1 209 ? 2.794 -15.088 16.744 1.00 86.94 209 PRO A C 1
ATOM 1635 O O . PRO A 1 209 ? 2.966 -15.644 15.655 1.00 86.94 209 PRO A O 1
ATOM 1638 N N . VAL A 1 210 ? 2.761 -15.748 17.903 1.00 75.69 210 VAL A N 1
ATOM 1639 C CA . VAL A 1 210 ? 2.795 -17.207 17.993 1.00 75.69 210 VAL A CA 1
ATOM 1640 C C . VAL A 1 210 ? 1.517 -17.714 17.339 1.00 75.69 210 VAL A C 1
ATOM 1642 O O . VAL A 1 210 ? 0.433 -17.622 17.910 1.00 75.69 210 VAL A O 1
ATOM 1645 N N . GLN A 1 211 ? 1.624 -18.203 16.106 1.00 64.00 211 GLN A N 1
ATOM 1646 C CA . GLN A 1 211 ? 0.522 -18.927 15.497 1.00 64.00 211 GLN A CA 1
ATOM 1647 C C . GLN A 1 211 ? 0.316 -20.160 16.365 1.00 64.00 211 GLN A C 1
ATOM 1649 O O . GLN A 1 211 ? 1.215 -20.994 16.459 1.00 64.00 211 GLN A O 1
ATOM 1654 N N . ASN A 1 212 ? -0.834 -20.240 17.033 1.00 48.88 212 ASN A N 1
ATOM 1655 C CA . ASN A 1 212 ? -1.276 -21.417 17.772 1.00 48.88 212 ASN A CA 1
ATOM 1656 C C . ASN A 1 212 ? -1.533 -22.553 16.763 1.00 48.88 212 ASN A C 1
ATOM 1658 O O . ASN A 1 212 ? -2.663 -22.963 16.510 1.00 48.88 212 ASN A O 1
ATOM 1662 N N . ILE A 1 213 ? -0.470 -23.050 16.135 1.00 50.44 213 ILE A N 1
ATOM 1663 C CA . ILE A 1 213 ? -0.430 -24.392 15.589 1.00 50.44 213 ILE A CA 1
ATOM 1664 C C . ILE A 1 213 ? -0.452 -25.236 16.849 1.00 50.44 213 ILE A C 1
ATOM 1666 O O . ILE A 1 213 ? 0.568 -25.379 17.525 1.00 50.44 213 ILE A O 1
ATOM 1670 N N . ALA A 1 214 ? -1.647 -25.684 17.233 1.00 41.31 214 ALA A N 1
ATOM 1671 C CA . ALA A 1 214 ? -1.770 -26.691 18.265 1.00 41.31 214 ALA A CA 1
ATOM 1672 C C . ALA A 1 214 ? -0.730 -27.777 17.940 1.00 41.31 214 ALA A C 1
ATOM 1674 O O . ALA A 1 214 ? -0.697 -28.236 16.789 1.00 41.31 214 ALA A O 1
ATOM 1675 N N . PRO A 1 215 ? 0.158 -28.156 18.879 1.00 51.50 215 PRO A N 1
ATOM 1676 C CA . PRO A 1 215 ? 0.950 -29.355 18.671 1.00 51.50 215 PRO A CA 1
ATOM 1677 C C . PRO A 1 215 ? -0.034 -30.476 18.302 1.00 51.50 215 PRO A C 1
ATOM 1679 O O . PRO A 1 215 ? -1.133 -30.508 18.873 1.00 51.50 215 PRO A O 1
ATOM 1682 N N . PRO A 1 216 ? 0.290 -31.347 17.325 1.00 55.25 216 PRO A N 1
ATOM 1683 C CA . PRO A 1 216 ? -0.571 -32.486 17.031 1.00 55.25 216 PRO A CA 1
ATOM 1684 C C . PRO A 1 216 ? -0.884 -33.179 18.362 1.00 55.25 216 PRO A C 1
ATOM 1686 O O . PRO A 1 216 ? 0.022 -33.265 19.201 1.00 55.25 216 PRO A O 1
ATOM 1689 N N . PRO A 1 217 ? -2.140 -33.597 18.610 1.00 48.16 217 PRO A N 1
ATOM 1690 C CA . PRO A 1 217 ? -2.487 -34.246 19.863 1.00 48.16 217 PRO A CA 1
ATOM 1691 C C . PRO A 1 217 ? -1.504 -35.396 20.069 1.00 48.16 217 PRO A C 1
ATOM 1693 O O . PRO A 1 217 ? -1.437 -36.313 19.251 1.00 48.16 217 PRO A O 1
ATOM 1696 N N . MET A 1 218 ? -0.675 -35.293 21.112 1.00 52.25 218 MET A N 1
ATOM 1697 C CA . MET A 1 218 ? 0.168 -36.399 21.534 1.00 52.25 218 MET A CA 1
ATOM 1698 C C . MET A 1 218 ? -0.789 -37.490 21.995 1.00 52.25 218 MET A C 1
ATOM 1700 O O . MET A 1 218 ? -1.341 -37.419 23.095 1.00 52.25 218 MET A O 1
ATOM 1704 N N . ASP A 1 219 ? -1.035 -38.461 21.122 1.00 46.25 219 ASP A N 1
ATOM 1705 C CA . ASP A 1 219 ? -1.770 -39.651 21.497 1.00 46.25 219 ASP A CA 1
ATOM 1706 C C . ASP A 1 219 ? -0.931 -40.370 22.554 1.00 46.25 219 ASP A C 1
ATOM 1708 O O . ASP A 1 219 ? 0.184 -40.840 22.313 1.00 46.25 219 ASP A O 1
ATOM 1712 N N . SER A 1 220 ? -1.440 -40.337 23.780 1.00 50.00 220 SER A N 1
ATOM 1713 C CA . SER A 1 220 ? -0.845 -40.946 24.961 1.00 50.00 220 SER A CA 1
ATOM 1714 C C . SER A 1 220 ? -1.093 -42.452 24.920 1.00 50.00 220 SER A C 1
ATOM 1716 O O . SER A 1 220 ? -1.742 -43.008 25.800 1.00 50.00 220 SER A O 1
ATOM 1718 N N . THR A 1 221 ? -0.592 -43.131 23.892 1.00 53.09 221 THR A N 1
ATOM 1719 C CA . THR A 1 221 ? -0.541 -44.591 23.852 1.00 53.09 221 THR A CA 1
ATOM 1720 C C . THR A 1 221 ? 0.905 -45.020 23.673 1.00 53.09 221 THR A C 1
ATOM 1722 O O . THR A 1 221 ? 1.500 -44.975 22.600 1.00 53.09 221 THR A O 1
ATOM 1725 N N . GLY A 1 222 ? 1.511 -45.398 24.799 1.00 49.50 222 GLY A N 1
ATOM 1726 C CA . GLY A 1 222 ? 2.862 -45.923 24.845 1.00 49.50 222 GLY A CA 1
ATOM 1727 C C . GLY A 1 222 ? 3.006 -47.145 23.943 1.00 49.50 222 GLY A C 1
ATOM 1728 O O . GLY A 1 222 ? 2.587 -48.245 24.295 1.00 49.50 222 GLY A O 1
ATOM 1729 N N . ARG A 1 223 ? 3.667 -46.966 22.800 1.00 40.59 223 ARG A N 1
ATOM 1730 C CA . ARG A 1 223 ? 4.376 -48.048 22.124 1.00 40.59 223 ARG A CA 1
ATOM 1731 C C . ARG A 1 223 ? 5.622 -47.496 21.455 1.00 40.59 223 ARG A C 1
ATOM 1733 O O . ARG A 1 223 ? 5.566 -46.840 20.424 1.00 40.59 223 ARG A O 1
ATOM 1740 N N . SER A 1 224 ? 6.760 -47.760 22.087 1.00 40.50 224 SER A N 1
ATOM 1741 C CA . SER A 1 224 ? 8.081 -47.497 21.535 1.00 40.50 224 SER A CA 1
ATOM 1742 C C . SER A 1 224 ? 8.249 -48.260 20.222 1.00 40.50 224 SER A C 1
ATOM 1744 O O . SER A 1 224 ? 8.336 -49.486 20.217 1.00 40.50 224 SER A O 1
ATOM 1746 N N . THR A 1 225 ? 8.327 -47.540 19.109 1.00 50.84 225 THR A N 1
ATOM 1747 C CA . THR A 1 225 ? 8.957 -48.034 17.882 1.00 50.84 225 THR A CA 1
ATOM 1748 C C . THR A 1 225 ? 10.231 -47.228 17.655 1.00 50.84 225 THR A C 1
ATOM 1750 O O . THR A 1 225 ? 10.152 -45.998 17.610 1.00 50.84 225 THR A O 1
ATOM 1753 N N . PRO A 1 226 ? 11.407 -47.868 17.549 1.00 45.66 226 PRO A N 1
ATOM 1754 C CA . PRO A 1 226 ? 12.640 -47.154 17.252 1.00 45.66 226 PRO A CA 1
ATOM 1755 C C . PRO A 1 226 ? 12.614 -46.604 15.814 1.00 45.66 226 PRO A C 1
ATOM 1757 O O . PRO A 1 226 ? 11.920 -47.159 14.956 1.00 45.66 226 PRO A O 1
ATOM 1760 N N . PRO A 1 227 ? 13.360 -45.523 15.527 1.00 41.47 227 PRO A N 1
ATOM 1761 C CA . PRO A 1 227 ? 13.416 -44.944 14.192 1.00 41.47 227 PRO A CA 1
ATOM 1762 C C . PRO A 1 227 ? 14.154 -45.886 13.232 1.00 41.47 227 PRO A C 1
ATOM 1764 O O . PRO A 1 227 ? 15.292 -46.285 13.482 1.00 41.47 227 PRO A O 1
ATOM 1767 N N . LEU A 1 228 ? 13.499 -46.231 12.121 1.00 43.56 228 LEU A N 1
ATOM 1768 C CA . LEU A 1 228 ? 14.105 -46.939 10.996 1.00 43.56 228 LEU A CA 1
ATOM 1769 C C . LEU A 1 228 ? 15.172 -46.044 10.355 1.00 43.56 228 LEU A C 1
ATOM 1771 O O . LEU A 1 228 ? 14.868 -45.024 9.734 1.00 43.56 228 LEU A O 1
ATOM 1775 N N . SER A 1 229 ? 16.429 -46.442 10.518 1.00 42.22 229 SER A N 1
ATOM 1776 C CA . SER A 1 229 ? 17.579 -45.904 9.807 1.00 42.22 229 SER A CA 1
ATOM 1777 C C . SER A 1 229 ? 17.437 -46.173 8.307 1.00 42.22 229 SER A C 1
ATOM 1779 O O . SER A 1 229 ? 17.416 -47.316 7.851 1.00 42.22 229 SER A O 1
ATOM 1781 N N . TRP A 1 230 ? 17.355 -45.106 7.516 1.00 38.53 230 TRP A N 1
ATOM 1782 C CA . TRP A 1 230 ? 17.510 -45.189 6.067 1.00 38.53 230 TRP A CA 1
ATOM 1783 C C . TRP A 1 230 ? 18.975 -45.505 5.744 1.00 38.53 230 TRP A C 1
ATOM 1785 O O . TRP A 1 230 ? 19.863 -44.700 6.013 1.00 38.53 230 TRP A O 1
ATOM 1795 N N . THR A 1 231 ? 19.230 -46.675 5.161 1.00 47.34 231 THR A N 1
ATOM 1796 C CA . THR A 1 231 ? 20.493 -46.985 4.478 1.00 47.34 231 THR A CA 1
ATOM 1797 C C . THR A 1 231 ? 20.232 -47.036 2.970 1.00 47.34 231 THR A C 1
ATOM 1799 O O . THR A 1 231 ? 19.252 -47.655 2.551 1.00 47.34 231 THR A O 1
ATOM 1802 N N . PRO A 1 232 ? 21.062 -46.401 2.121 1.00 40.41 232 PRO A N 1
ATOM 1803 C CA . PRO A 1 232 ? 20.943 -46.548 0.676 1.00 40.41 232 PRO A CA 1
ATOM 1804 C C . PRO A 1 232 ? 21.526 -47.900 0.246 1.00 40.41 232 PRO A C 1
ATOM 1806 O O . PRO A 1 232 ? 22.709 -48.173 0.448 1.00 40.41 232 PRO A O 1
ATOM 1809 N N . THR A 1 233 ? 20.705 -48.746 -0.374 1.00 41.75 233 THR A N 1
ATOM 1810 C CA . THR A 1 233 ? 21.153 -49.975 -1.037 1.00 41.75 233 THR A CA 1
ATOM 1811 C C . THR A 1 233 ? 22.069 -49.632 -2.216 1.00 41.75 233 THR A C 1
ATOM 1813 O O . THR A 1 233 ? 21.621 -49.149 -3.254 1.00 41.75 233 THR A O 1
ATOM 1816 N N . GLN A 1 234 ? 23.362 -49.924 -2.071 1.00 41.69 234 GLN A N 1
ATOM 1817 C CA . GLN A 1 234 ? 24.282 -50.120 -3.190 1.00 41.69 234 GLN A CA 1
ATOM 1818 C C . GLN A 1 234 ? 23.838 -51.360 -3.977 1.00 41.69 234 GLN A C 1
ATOM 1820 O O . GLN A 1 234 ? 23.855 -52.474 -3.454 1.00 41.69 234 GLN A O 1
ATOM 1825 N N . ARG A 1 235 ? 23.437 -51.173 -5.239 1.00 38.66 235 ARG A N 1
ATOM 1826 C CA . ARG A 1 235 ? 23.271 -52.272 -6.192 1.00 38.66 235 ARG A CA 1
ATOM 1827 C C . ARG A 1 235 ? 24.597 -52.497 -6.906 1.00 38.66 235 ARG A C 1
ATOM 1829 O O . ARG A 1 235 ? 24.920 -51.811 -7.868 1.00 38.66 235 ARG A O 1
ATOM 1836 N N . SER A 1 236 ? 25.347 -53.468 -6.410 1.00 40.38 236 SER A N 1
ATOM 1837 C CA . SER A 1 236 ? 26.486 -54.078 -7.084 1.00 40.38 236 SER A CA 1
ATOM 1838 C C . SER A 1 236 ? 25.987 -54.841 -8.316 1.00 40.38 236 SER A C 1
ATOM 1840 O O . SER A 1 236 ? 25.158 -55.741 -8.190 1.00 40.38 236 SER A O 1
ATOM 1842 N N . SER A 1 237 ? 26.474 -54.500 -9.508 1.00 43.28 237 SER A N 1
ATOM 1843 C CA . SER A 1 237 ? 26.396 -55.366 -10.687 1.00 43.28 237 SER A CA 1
ATOM 1844 C C . SER A 1 237 ? 27.744 -56.056 -10.862 1.00 43.28 237 SER A C 1
ATOM 1846 O O . SER A 1 237 ? 28.724 -55.425 -11.260 1.00 43.28 237 SER A O 1
ATOM 1848 N N . SER A 1 238 ? 27.786 -57.338 -10.511 1.00 47.22 238 SER A N 1
ATOM 1849 C CA . SER A 1 238 ? 28.919 -58.227 -10.745 1.00 47.22 238 SER A CA 1
ATOM 1850 C C . SER A 1 238 ? 29.077 -58.534 -12.235 1.00 47.22 238 SER A C 1
ATOM 1852 O O . SER A 1 238 ? 28.119 -58.908 -12.903 1.00 47.22 238 SER A O 1
ATOM 1854 N N . THR A 1 239 ? 30.306 -58.341 -12.711 1.00 47.09 239 THR A N 1
ATOM 1855 C CA . THR A 1 239 ? 31.088 -59.212 -13.607 1.00 47.09 239 THR A CA 1
ATOM 1856 C C . THR A 1 239 ? 30.354 -60.288 -14.417 1.00 47.09 239 THR A C 1
ATOM 1858 O O . THR A 1 239 ? 29.841 -61.245 -13.841 1.00 47.09 239 THR A O 1
ATOM 1861 N N . GLU A 1 240 ? 30.541 -60.259 -15.739 1.00 48.16 240 GLU A N 1
ATOM 1862 C CA . GLU A 1 240 ? 30.669 -61.479 -16.540 1.00 48.16 240 GLU A CA 1
ATOM 1863 C C . GLU A 1 240 ? 31.834 -61.328 -17.534 1.00 48.16 240 GLU A C 1
ATOM 1865 O O . GLU A 1 240 ? 31.951 -60.337 -18.254 1.00 48.16 240 GLU A O 1
ATOM 1870 N N . SER A 1 241 ? 32.752 -62.293 -17.465 1.00 54.81 241 SER A N 1
ATOM 1871 C CA . SER A 1 241 ? 33.919 -62.476 -18.332 1.00 54.81 241 SER A CA 1
ATOM 1872 C C . SER A 1 241 ? 33.507 -63.099 -19.663 1.00 54.81 241 SER A C 1
ATOM 1874 O O . SER A 1 241 ? 32.651 -63.974 -19.652 1.00 54.81 241 SER A O 1
ATOM 1876 N N . ALA A 1 242 ? 34.225 -62.801 -20.750 1.00 51.44 242 ALA A N 1
ATOM 1877 C CA . ALA A 1 242 ? 34.981 -63.821 -21.492 1.00 51.44 242 ALA A CA 1
ATOM 1878 C C . ALA A 1 242 ? 35.630 -63.257 -22.770 1.00 51.44 242 ALA A C 1
ATOM 1880 O O . ALA A 1 242 ? 34.932 -62.866 -23.697 1.00 51.44 242 ALA A O 1
ATOM 1881 N N . LYS A 1 243 ? 36.963 -63.389 -22.781 1.00 45.28 243 LYS A N 1
ATOM 1882 C CA . LYS A 1 243 ? 37.852 -63.759 -23.895 1.00 45.28 243 LYS A CA 1
ATOM 1883 C C . LYS A 1 243 ? 38.114 -62.768 -25.031 1.00 45.28 243 LYS A C 1
ATOM 1885 O O . LYS A 1 243 ? 37.206 -62.487 -25.834 1.00 45.28 243 LYS A O 1
#

Solvent-accessible surface area (backbone atoms only — not comparable to full-atom values): 15312 Å² total; per-residue (Å²): 142,79,88,87,89,90,86,88,90,86,89,82,84,90,84,90,83,90,85,88,88,85,88,86,87,88,84,86,88,77,91,72,91,73,84,71,91,72,72,95,73,73,67,80,84,74,81,84,55,101,83,61,59,66,73,41,48,54,53,37,47,50,52,55,54,51,38,75,76,38,66,87,42,52,67,58,50,50,53,48,51,46,47,26,68,71,45,88,49,72,64,40,45,49,27,49,49,51,46,54,50,52,61,59,65,47,56,84,49,43,71,66,45,58,69,70,61,37,47,53,51,15,37,47,55,11,36,37,59,53,73,51,64,50,56,71,70,57,37,56,49,51,54,48,52,38,52,57,20,52,70,41,61,88,84,37,53,41,19,49,30,16,55,40,15,49,60,52,22,40,89,48,32,23,82,35,31,68,58,25,48,60,52,66,72,37,82,60,46,82,72,51,57,69,73,56,48,43,29,36,60,25,1,52,77,47,33,75,55,83,73,83,70,70,73,76,80,77,74,91,66,96,69,94,72,82,85,83,78,88,72,86,83,79,82,82,80,80,85,83,87,81,135

Organism: Necator americanus (NCBI:txid51031)

Foldseek 3Di:
DDDDDDDDDDDDDDDDDDDDDDDDDDDDDDPPPPPDDDDPQCDQLPLPDPPADPVLVVVLSVLLVVCVVPVVCLVVSLVQLLVLLPDPDVSSVSSNVSNLVSLLVCLVSQQSDDLVSLLSSLLNLLSCLQSVSDDDPSNVSSLVQLLVLCLDDPPGSSVSSNLSSCVNNLVCLLVPLVSLVSLCPHPSLVVHDPLSNQSSVCSVVSHGRPPPPPDDPPPPDDDDDDDDDDDDDDDDDDDDDDD

Mean predicted aligned error: 16.01 Å

Radius of gyration: 31.13 Å; Cα contacts (8 Å, |Δi|>4): 185; chains: 1; bounding box: 104×105×68 Å

pLDDT: mean 75.02, std 24.61, range [28.66, 98.0]

Secondary structure (DSSP, 8-state):
--------------------------------TT-----TT--------TTS-HHHHHHHHHHHHHHHH-GGGHHHHHHHHHHHHH---HHHHHHHHHHHHHHHHGGGGTTTS-HHHHHHHHHHHHHHHHTT-S-HHHHHHHHHHHHHHHTSPTTSHHHHHHHHHHHHHGGGGGG-HHHHHHHHTSGGGGGS-HHHHHHHHHHHTT-------------------------------------

Nearest PDB structures (foldseek):
  4j8s-assembly1_A  TM=9.385E-01  e=2.353E-11  Homo sapiens
  4b8b-assembly1_B  TM=9.550E-01  e=1.542E-06  Saccharomyces cerevisiae S288C
  4b8b-assembly1_A  TM=9.518E-01  e=2.564E-06  Saccharomyces cerevisiae S288C
  8z9a-assembly1_D  TM=1.873E-01  e=5.632E+00  Acyrthosiphon pisum

Sequence (243 aa):
MGGPPGQQRGPPTPSQQMDFQPQPPPTSSQVDLRSAPMPLGAGPVVIDDMNFPKDVQDEANMYFEQIYNQSSMVGDLIMRLKGLKMSQNPRDQKVLACVVKNLFEEYRFFHEYPERELRTTAEIYGGIIREGIISNLHFATAVRKVIESLQSEVGSMLWTFGIVSLTACRSKLCSYPKVCSMIAQHENFSKFPPGLKEYVLAGLKGELPVQNIAPPPMDSTGRSTPPLSWTPTQRSSSTESAK